Protein AF-A0AAE2CIN0-F1 (afdb_monomer)

Secondary structure (DSSP, 8-state):
-----SHHHHHHHHHHTTS-B--SSS--B-TT-B-BTTB-GGGS-TT-B-EEPTTS-EEEE-SS-EEEEEEEEGGGTEEEEEETTSPPTT----SPP--------TTTEEEESSEEEEEEEES--SS--GGGGGGEEE-SSSS-TT-EEEEEETT-TTHHHHHHH-SEEEEEEEEPPPTT----HHHHHHH-EEEEE-----GGG--

Structure (mmCIF, N/CA/C/O backbone):
data_AF-A0AAE2CIN0-F1
#
_entry.id   AF-A0AAE2CIN0-F1
#
loop_
_atom_site.group_PDB
_atom_site.id
_atom_site.type_symbol
_atom_site.label_atom_id
_atom_site.label_alt_id
_atom_site.label_comp_id
_atom_site.label_asym_id
_atom_site.label_entity_id
_atom_site.label_seq_id
_atom_site.pdbx_PDB_ins_code
_atom_site.Cartn_x
_atom_site.Cartn_y
_atom_site.Cartn_z
_atom_site.occupancy
_atom_site.B_iso_or_equiv
_atom_site.auth_seq_id
_atom_site.auth_comp_id
_atom_site.auth_asym_id
_atom_site.auth_atom_id
_atom_site.pdbx_PDB_model_num
ATOM 1 N N . MET A 1 1 ? 28.008 -4.465 -54.039 1.00 34.41 1 MET A N 1
ATOM 2 C CA . MET A 1 1 ? 26.699 -4.156 -53.434 1.00 34.41 1 MET A CA 1
ATOM 3 C C . MET A 1 1 ? 26.712 -4.833 -52.077 1.00 34.41 1 MET A C 1
ATOM 5 O O . MET A 1 1 ? 26.759 -6.054 -52.027 1.00 34.41 1 MET A O 1
ATOM 9 N N . ILE A 1 2 ? 26.911 -4.054 -51.016 1.00 41.53 2 ILE A N 1
ATOM 10 C CA . ILE A 1 2 ? 27.074 -4.559 -49.649 1.00 41.53 2 ILE A CA 1
ATOM 11 C C . ILE A 1 2 ? 25.661 -4.802 -49.114 1.00 41.53 2 ILE A C 1
ATOM 13 O O . ILE A 1 2 ? 24.907 -3.849 -48.959 1.00 41.53 2 ILE A O 1
ATOM 17 N N . LEU A 1 3 ? 25.293 -6.067 -48.906 1.00 46.59 3 LEU A N 1
ATOM 18 C CA . LEU A 1 3 ? 24.077 -6.461 -48.196 1.00 46.59 3 LEU A CA 1
ATOM 19 C C . LEU A 1 3 ? 24.470 -6.765 -46.755 1.00 46.59 3 LEU A C 1
ATOM 21 O O . LEU A 1 3 ? 24.759 -7.907 -46.411 1.00 46.59 3 LEU A O 1
ATOM 25 N N . VAL A 1 4 ? 24.534 -5.736 -45.922 1.00 56.94 4 VAL A N 1
ATOM 26 C CA . VAL A 1 4 ? 24.463 -5.906 -44.473 1.00 56.94 4 VAL A CA 1
ATOM 27 C C . VAL A 1 4 ? 23.613 -4.755 -43.953 1.00 56.94 4 VAL A C 1
ATOM 29 O O . VAL A 1 4 ? 23.799 -3.627 -44.407 1.00 56.94 4 VAL A O 1
ATOM 32 N N . TRP A 1 5 ? 22.763 -5.057 -42.965 1.00 52.47 5 TRP A N 1
ATOM 33 C CA . TRP A 1 5 ? 22.387 -4.147 -41.871 1.00 52.47 5 TRP A CA 1
ATOM 34 C C . TRP A 1 5 ? 20.935 -3.649 -41.772 1.00 52.47 5 TRP A C 1
ATOM 36 O O . TRP A 1 5 ? 20.700 -2.517 -41.373 1.00 52.47 5 TRP A O 1
ATOM 46 N N . GLU A 1 6 ? 19.944 -4.509 -42.018 1.00 51.66 6 GLU A N 1
ATOM 47 C CA . GLU A 1 6 ? 18.572 -4.266 -41.517 1.00 51.66 6 GLU A CA 1
ATOM 48 C C . GLU A 1 6 ? 18.324 -4.950 -40.156 1.00 51.66 6 GLU A C 1
ATOM 50 O O . GLU A 1 6 ? 17.713 -4.363 -39.267 1.00 51.66 6 GLU A O 1
ATOM 55 N N . GLY A 1 7 ? 18.882 -6.148 -39.930 1.00 53.25 7 GLY A N 1
ATOM 56 C CA . GLY A 1 7 ? 18.660 -6.905 -38.687 1.00 53.25 7 GLY A CA 1
ATOM 57 C C . GLY A 1 7 ? 19.292 -6.285 -37.435 1.00 53.25 7 GLY A C 1
ATOM 58 O O . GLY A 1 7 ? 18.688 -6.280 -36.371 1.00 53.25 7 GLY A O 1
ATOM 59 N N . SER A 1 8 ? 20.492 -5.714 -37.542 1.00 60.62 8 SER A N 1
ATOM 60 C CA . SER A 1 8 ? 21.201 -5.173 -36.373 1.00 60.62 8 SER A CA 1
ATOM 61 C C . SER A 1 8 ? 20.616 -3.850 -35.867 1.00 60.62 8 SER A C 1
ATOM 63 O O . SER A 1 8 ? 20.681 -3.582 -34.673 1.00 60.62 8 SER A O 1
ATOM 65 N N . PHE A 1 9 ? 20.047 -3.030 -36.757 1.00 59.75 9 PHE A N 1
ATOM 66 C CA . PHE A 1 9 ? 19.445 -1.742 -36.396 1.00 59.75 9 PHE A CA 1
ATOM 67 C C . PHE A 1 9 ? 18.083 -1.937 -35.718 1.00 59.75 9 PHE A C 1
ATOM 69 O O . PHE A 1 9 ? 17.781 -1.273 -34.732 1.00 59.75 9 PHE A O 1
ATOM 76 N N . ALA A 1 10 ? 17.288 -2.901 -36.198 1.00 62.38 10 ALA A N 1
ATOM 77 C CA . ALA A 1 10 ? 16.013 -3.268 -35.585 1.00 62.38 10 ALA A CA 1
ATOM 78 C C . ALA A 1 10 ? 16.191 -3.850 -34.172 1.00 62.38 10 ALA A C 1
ATOM 80 O O . ALA A 1 10 ? 15.488 -3.442 -33.252 1.00 62.38 10 ALA A O 1
ATOM 81 N N . VAL A 1 11 ? 17.171 -4.741 -33.979 1.00 61.75 11 VAL A N 1
ATOM 82 C CA . VAL A 1 11 ? 17.507 -5.292 -32.651 1.00 61.75 11 VAL A CA 1
ATOM 83 C C . VAL A 1 11 ? 18.018 -4.196 -31.712 1.00 61.75 11 VAL A C 1
ATOM 85 O O . VAL A 1 11 ? 17.630 -4.148 -30.548 1.00 61.75 11 VAL A O 1
ATOM 88 N N . TYR A 1 12 ? 18.845 -3.275 -32.215 1.00 64.69 12 TYR A N 1
ATOM 89 C CA . TYR A 1 12 ? 19.331 -2.140 -31.432 1.00 64.69 12 TYR A CA 1
ATOM 90 C C . TYR A 1 12 ? 18.188 -1.207 -30.992 1.00 64.69 12 TYR A C 1
ATOM 92 O O . TYR A 1 12 ? 18.113 -0.851 -29.821 1.00 64.69 12 TYR A O 1
ATOM 100 N N . 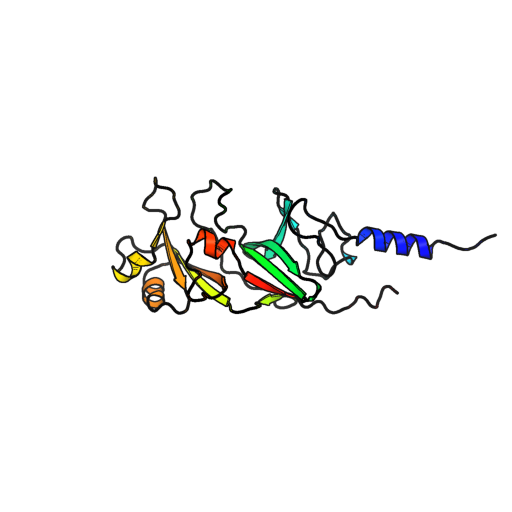HIS A 1 13 ? 17.240 -0.899 -31.882 1.00 67.00 13 HIS A N 1
ATOM 101 C CA . HIS A 1 13 ? 16.044 -0.126 -31.532 1.00 67.00 13 HIS A CA 1
ATOM 102 C C . HIS A 1 13 ? 15.134 -0.840 -30.525 1.00 67.00 13 HIS A C 1
ATOM 104 O O . HIS A 1 13 ? 14.595 -0.198 -29.626 1.00 67.00 13 HIS A O 1
ATOM 110 N N . GLN A 1 14 ? 14.975 -2.162 -30.639 1.00 72.19 14 GLN A N 1
ATOM 111 C CA . GLN A 1 14 ? 14.215 -2.940 -29.658 1.00 72.19 14 GLN A CA 1
ATOM 112 C C . GLN A 1 14 ? 14.863 -2.906 -28.272 1.00 72.19 14 GLN A C 1
ATOM 114 O O . GLN A 1 14 ? 14.158 -2.793 -27.275 1.00 72.19 14 GLN A O 1
ATOM 119 N N . TYR A 1 15 ? 16.194 -2.951 -28.214 1.00 75.88 15 TYR A N 1
ATOM 120 C CA . TYR A 1 15 ? 16.948 -2.817 -26.972 1.00 75.88 15 TYR A CA 1
ATOM 121 C C . TYR A 1 15 ? 16.839 -1.407 -26.372 1.00 75.88 15 TYR A C 1
ATOM 123 O O . TYR A 1 15 ? 16.584 -1.274 -25.176 1.00 75.88 15 TYR A O 1
ATOM 131 N N . GLU A 1 16 ? 16.977 -0.355 -27.188 1.00 79.56 16 GLU A N 1
ATOM 132 C CA . GLU A 1 16 ? 16.828 1.036 -26.735 1.00 79.56 16 GLU A CA 1
ATOM 133 C C . GLU A 1 16 ? 15.445 1.310 -26.138 1.00 79.56 16 GLU A C 1
ATOM 135 O O . GLU A 1 16 ? 15.338 2.029 -25.150 1.00 79.56 16 GLU A O 1
ATOM 140 N N . ALA A 1 17 ? 14.393 0.695 -26.679 1.00 82.69 17 ALA A N 1
ATOM 141 C CA . ALA A 1 17 ? 13.038 0.815 -26.147 1.00 82.69 17 ALA A CA 1
ATOM 142 C C . ALA A 1 17 ? 12.856 0.199 -24.745 1.00 82.69 17 ALA A C 1
ATOM 144 O O . ALA A 1 17 ? 11.913 0.554 -24.037 1.00 82.69 17 ALA A O 1
ATOM 145 N N . CYS A 1 18 ? 13.739 -0.722 -24.345 1.00 88.69 18 CYS A N 1
ATOM 146 C CA . CYS A 1 18 ? 13.650 -1.461 -23.084 1.00 88.69 18 CYS A CA 1
ATOM 147 C C . CYS A 1 18 ? 14.685 -1.027 -22.045 1.00 88.69 18 CYS A C 1
ATOM 149 O O . CYS A 1 18 ? 14.859 -1.698 -21.023 1.00 88.69 18 CYS A O 1
ATOM 151 N N . VAL A 1 19 ? 15.372 0.095 -22.275 1.00 91.00 19 VAL A N 1
ATOM 152 C CA . VAL A 1 19 ? 16.288 0.653 -21.280 1.00 91.00 19 VAL A CA 1
ATOM 153 C C . VAL A 1 19 ? 15.541 0.959 -19.975 1.00 91.00 19 VAL A C 1
ATOM 155 O O . VAL A 1 19 ? 14.370 1.363 -20.012 1.00 91.00 19 VAL A O 1
ATOM 158 N N . PRO A 1 20 ? 16.183 0.764 -18.807 1.00 93.81 20 PRO A N 1
ATOM 159 C CA . PRO A 1 20 ? 15.561 1.074 -17.530 1.00 93.81 20 PRO A CA 1
ATOM 160 C C . PRO A 1 20 ? 15.031 2.510 -17.491 1.00 93.81 20 PRO A C 1
ATOM 162 O O . PRO A 1 20 ? 15.724 3.445 -17.887 1.00 93.81 20 PRO A O 1
ATOM 165 N N . SER A 1 21 ? 13.805 2.670 -17.003 1.00 94.38 21 SER A N 1
ATOM 166 C CA . SER A 1 21 ? 13.086 3.948 -16.950 1.00 94.38 21 SER A CA 1
ATOM 167 C C . SER A 1 21 ? 12.722 4.323 -15.515 1.00 94.38 21 SER A C 1
ATOM 169 O O . SER A 1 21 ? 12.830 3.508 -14.605 1.00 94.38 21 SER A O 1
ATOM 171 N N . ASN A 1 22 ? 12.301 5.563 -15.277 1.00 94.75 22 ASN A N 1
ATOM 172 C CA . ASN A 1 22 ? 11.889 6.035 -13.956 1.00 94.75 22 ASN A CA 1
ATOM 173 C C . ASN A 1 22 ? 10.770 7.077 -14.095 1.00 94.75 22 ASN A C 1
ATOM 175 O O . ASN A 1 22 ? 10.716 7.799 -15.089 1.00 94.75 22 ASN A O 1
ATOM 179 N N . CYS A 1 23 ? 9.892 7.163 -13.096 1.00 96.19 23 CYS A N 1
ATOM 180 C CA . CYS A 1 23 ? 8.760 8.093 -13.094 1.00 96.19 23 CYS A CA 1
ATOM 181 C C . CYS A 1 23 ? 9.132 9.542 -12.712 1.00 96.19 23 CYS A C 1
ATOM 183 O O . CYS A 1 23 ? 8.260 10.404 -12.639 1.00 96.19 23 CYS A O 1
ATOM 185 N N . GLY A 1 24 ? 10.414 9.822 -12.479 1.00 95.25 24 GLY A N 1
ATOM 186 C CA . GLY A 1 24 ? 10.960 11.063 -11.928 1.00 95.25 24 GLY A CA 1
ATOM 187 C C . GLY A 1 24 ? 11.437 10.874 -10.484 1.00 95.25 24 GLY A C 1
ATOM 188 O O . GLY A 1 24 ? 12.532 11.309 -10.137 1.00 95.25 24 GLY A O 1
ATOM 189 N N . ASN A 1 25 ? 10.636 10.175 -9.676 1.00 93.56 25 ASN A N 1
ATOM 190 C CA . ASN A 1 25 ? 10.931 9.762 -8.308 1.00 93.56 25 ASN A CA 1
ATOM 191 C C . ASN A 1 25 ? 10.852 8.228 -8.168 1.00 93.56 25 ASN A C 1
ATOM 193 O O . ASN A 1 25 ? 10.307 7.519 -9.016 1.00 93.56 25 ASN A O 1
ATOM 197 N N . GLY A 1 26 ? 11.389 7.699 -7.066 1.00 92.75 26 GLY A N 1
ATOM 198 C CA . GLY A 1 26 ? 11.378 6.261 -6.779 1.00 92.75 26 GLY A CA 1
ATOM 199 C C . GLY A 1 26 ? 12.458 5.464 -7.533 1.00 92.75 26 GLY A C 1
ATOM 200 O O . GLY A 1 26 ? 13.450 6.043 -7.980 1.00 92.75 26 GLY A O 1
ATOM 201 N N . PRO A 1 27 ? 12.312 4.131 -7.644 1.00 96.38 27 PRO A N 1
ATOM 202 C CA . PRO A 1 27 ? 13.340 3.240 -8.183 1.00 96.38 27 PRO A CA 1
ATOM 203 C C . PRO A 1 27 ? 13.395 3.232 -9.718 1.00 96.38 27 PRO A C 1
ATOM 205 O O . PRO A 1 27 ? 12.431 3.583 -10.398 1.00 96.38 27 PRO A O 1
ATOM 208 N N . ASN A 1 28 ? 14.513 2.765 -10.281 1.00 96.75 28 ASN A N 1
ATOM 209 C CA . ASN A 1 28 ? 14.580 2.430 -11.707 1.00 96.75 28 ASN A CA 1
ATOM 210 C C . ASN A 1 28 ? 13.752 1.170 -12.010 1.00 96.75 28 ASN A C 1
ATOM 212 O O . ASN A 1 28 ? 13.796 0.174 -11.281 1.00 96.75 28 ASN A O 1
ATOM 216 N N . ILE A 1 29 ? 13.039 1.217 -13.130 1.00 96.50 29 ILE A N 1
ATOM 217 C CA . ILE A 1 29 ? 12.067 0.232 -13.591 1.00 96.50 29 ILE A CA 1
ATOM 218 C C . ILE A 1 29 ? 12.633 -0.464 -14.825 1.00 96.50 29 ILE A C 1
ATOM 220 O O . ILE A 1 29 ? 12.913 0.162 -15.848 1.00 96.50 29 ILE A O 1
ATOM 224 N N . SER A 1 30 ? 12.814 -1.769 -14.712 1.00 94.12 30 SER A N 1
ATOM 225 C CA . SER A 1 30 ? 13.281 -2.669 -15.757 1.00 94.12 30 SER A CA 1
ATOM 226 C C . SER A 1 30 ? 12.496 -3.973 -15.697 1.00 94.12 30 SER A C 1
ATOM 228 O O . SER A 1 30 ? 11.757 -4.213 -14.737 1.00 94.12 30 SER A O 1
ATOM 230 N N . PHE A 1 31 ? 12.716 -4.838 -16.689 1.00 92.00 31 PHE A N 1
ATOM 231 C CA . PHE A 1 31 ? 12.103 -6.161 -16.751 1.00 92.00 31 PHE A CA 1
ATOM 232 C C . PHE A 1 31 ? 12.155 -6.883 -15.382 1.00 92.00 31 PHE A C 1
ATOM 234 O O . PHE A 1 31 ? 13.207 -6.879 -14.733 1.00 92.00 31 PHE A O 1
ATOM 241 N N . PRO A 1 32 ? 11.049 -7.499 -14.922 1.00 93.31 32 PRO A N 1
ATOM 242 C CA . PRO A 1 32 ? 9.797 -7.726 -15.657 1.00 93.31 32 PRO A CA 1
ATOM 243 C C . PRO A 1 32 ? 8.803 -6.561 -15.630 1.00 93.31 32 PRO A C 1
ATOM 245 O O . PRO A 1 32 ? 7.781 -6.632 -16.310 1.00 93.31 32 PRO A O 1
ATOM 248 N N . PHE A 1 33 ? 9.079 -5.502 -14.873 1.00 95.19 33 PHE A N 1
ATOM 249 C CA . PHE A 1 33 ? 8.227 -4.319 -14.832 1.00 95.19 33 PHE A CA 1
ATOM 250 C C . PHE A 1 33 ? 8.475 -3.420 -16.038 1.00 95.19 33 PHE A C 1
ATOM 252 O O . PHE A 1 33 ? 9.578 -3.371 -16.584 1.00 95.19 33 PHE A O 1
ATOM 259 N N . TYR A 1 34 ? 7.448 -2.680 -16.437 1.00 94.88 34 TYR A N 1
ATOM 260 C CA . TYR A 1 34 ? 7.572 -1.681 -17.491 1.00 94.88 34 TYR A CA 1
ATOM 261 C C . TYR A 1 34 ? 6.593 -0.533 -17.275 1.00 94.88 34 TYR A C 1
ATOM 263 O O . TYR A 1 34 ? 5.555 -0.707 -16.634 1.00 94.88 34 TYR A O 1
ATOM 271 N N . VAL A 1 35 ? 6.915 0.635 -17.829 1.00 95.88 35 VAL A N 1
ATOM 272 C CA . VAL A 1 35 ? 6.042 1.814 -17.778 1.00 95.88 35 VAL A CA 1
ATOM 273 C C . VAL A 1 35 ? 5.488 2.122 -19.168 1.00 95.88 35 VAL A C 1
ATOM 275 O O . VAL A 1 35 ? 6.250 2.575 -20.030 1.00 95.88 35 VAL A O 1
ATOM 278 N N . PRO A 1 36 ? 4.177 1.931 -19.410 1.00 93.06 36 PRO A N 1
ATOM 279 C CA . PRO A 1 36 ? 3.560 2.296 -20.678 1.00 93.06 36 PRO A CA 1
ATOM 280 C C . PRO A 1 36 ? 3.832 3.761 -21.048 1.00 93.06 36 PRO A C 1
ATOM 282 O O . PRO A 1 36 ? 3.629 4.669 -20.243 1.00 93.06 36 PRO A O 1
ATOM 285 N N . GLY A 1 37 ? 4.288 3.994 -22.279 1.00 91.38 37 GLY A N 1
ATOM 286 C CA . GLY A 1 37 ? 4.606 5.330 -22.795 1.00 91.38 37 GLY A CA 1
ATOM 287 C C . GLY A 1 37 ? 6.032 5.813 -22.509 1.00 91.38 37 GLY A C 1
ATOM 288 O O . GLY A 1 37 ? 6.474 6.750 -23.168 1.00 91.38 37 GLY A O 1
ATOM 289 N N . LEU A 1 38 ? 6.762 5.167 -21.591 1.00 92.62 38 LEU A N 1
ATOM 290 C CA . LEU A 1 38 ? 8.218 5.332 -21.447 1.0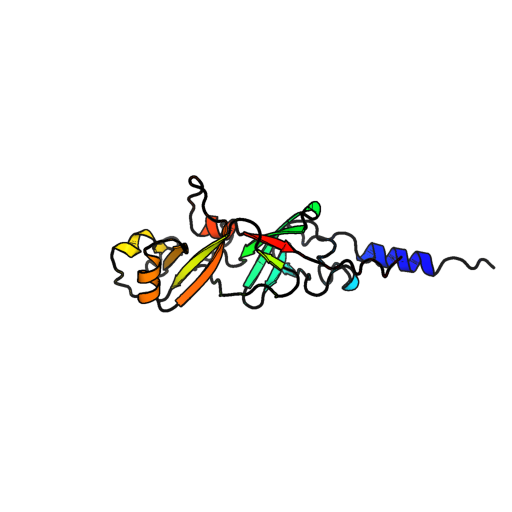0 92.62 38 LEU A CA 1
ATOM 291 C C . LEU A 1 38 ? 8.984 4.144 -22.035 1.00 92.62 38 LEU A C 1
ATOM 293 O O . LEU A 1 38 ? 10.063 4.321 -22.589 1.00 92.62 38 LEU A O 1
ATOM 297 N N . GLN A 1 39 ? 8.409 2.948 -21.922 1.00 93.19 39 GLN A N 1
ATOM 298 C CA . GLN A 1 39 ? 8.921 1.701 -22.476 1.00 93.19 39 GLN A CA 1
ATOM 299 C C . GLN A 1 39 ? 7.850 1.056 -23.353 1.00 93.19 39 GLN A C 1
ATOM 301 O O . GLN A 1 39 ? 6.644 1.214 -23.121 1.00 93.19 39 GLN A O 1
ATOM 306 N N . GLU A 1 40 ? 8.292 0.304 -24.355 1.00 88.94 40 GLU A N 1
ATOM 307 C CA . GLU A 1 40 ? 7.389 -0.477 -25.193 1.00 88.94 40 GLU A CA 1
ATOM 308 C C . GLU A 1 40 ? 6.806 -1.666 -24.420 1.00 88.94 40 GLU A C 1
ATOM 310 O O . GLU A 1 40 ? 7.427 -2.220 -23.513 1.00 88.94 40 GLU A O 1
ATOM 315 N N . SER A 1 41 ? 5.600 -2.099 -24.791 1.00 85.56 41 SER A N 1
ATOM 316 C CA . SER A 1 41 ? 4.893 -3.173 -24.067 1.00 85.56 41 SER A CA 1
ATOM 317 C C . SER A 1 41 ? 5.631 -4.518 -24.049 1.00 85.56 41 SER A C 1
ATOM 319 O O . SER A 1 41 ? 5.451 -5.298 -23.119 1.00 85.56 41 SER A O 1
ATOM 321 N N . TYR A 1 42 ? 6.491 -4.784 -25.039 1.00 87.00 42 TYR A N 1
ATOM 322 C CA . TYR A 1 42 ? 7.312 -5.997 -25.095 1.00 87.00 42 TYR A CA 1
ATOM 323 C C . TYR A 1 42 ? 8.526 -5.964 -24.149 1.00 87.00 42 TYR A C 1
ATOM 325 O O . TYR A 1 42 ? 9.239 -6.958 -24.044 1.00 87.00 42 TYR A O 1
ATOM 333 N N . CYS A 1 43 ? 8.776 -4.844 -23.466 1.00 89.69 43 CYS A N 1
ATOM 334 C CA . CYS A 1 43 ? 9.890 -4.689 -22.529 1.00 89.69 43 CYS A CA 1
ATOM 335 C C . CYS A 1 43 ? 9.600 -5.230 -21.125 1.00 89.69 43 CYS A C 1
ATOM 337 O O . CYS A 1 43 ? 10.493 -5.244 -20.278 1.00 89.69 43 CYS A O 1
ATOM 339 N N . GLY A 1 44 ? 8.368 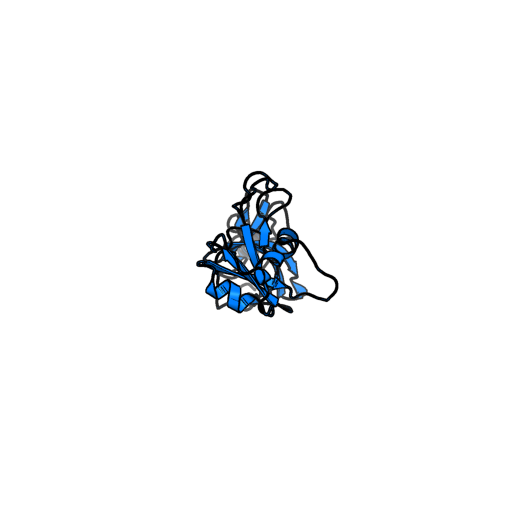-5.667 -20.866 1.00 90.44 44 GLY A N 1
ATOM 340 C CA . GLY A 1 44 ? 7.960 -6.211 -19.581 1.00 90.44 44 GLY A CA 1
ATOM 341 C C . GLY A 1 44 ? 7.009 -7.389 -19.716 1.00 90.44 44 GLY A C 1
ATOM 342 O O . GLY A 1 44 ? 6.613 -7.797 -20.808 1.00 90.44 44 GLY A O 1
ATOM 343 N N . TYR A 1 45 ? 6.662 -7.960 -18.572 1.00 89.62 45 TYR A N 1
ATOM 344 C CA . TYR A 1 45 ? 5.760 -9.095 -18.490 1.00 89.62 45 TYR A CA 1
ATOM 345 C C . TYR A 1 45 ? 4.297 -8.609 -18.444 1.00 89.62 45 TYR A C 1
ATOM 347 O O . TYR A 1 45 ? 3.994 -7.650 -17.727 1.00 89.62 45 TYR A O 1
ATOM 355 N N . PRO A 1 46 ? 3.353 -9.241 -19.166 1.00 87.50 46 PRO A N 1
ATOM 356 C CA . PRO A 1 46 ? 1.940 -8.880 -19.075 1.00 87.50 46 PRO A CA 1
ATOM 357 C C . PRO A 1 46 ? 1.436 -8.917 -17.626 1.00 87.50 46 PRO A C 1
ATOM 359 O O . PRO A 1 46 ? 1.620 -9.906 -16.922 1.00 87.50 46 PRO A O 1
ATOM 362 N N . GLY A 1 47 ? 0.806 -7.831 -17.172 1.00 88.81 47 GLY A N 1
ATOM 363 C CA . GLY A 1 47 ? 0.357 -7.678 -15.780 1.00 88.81 47 GLY A CA 1
ATOM 364 C C . GLY A 1 47 ? 1.375 -7.021 -14.837 1.00 88.81 47 GLY A C 1
ATOM 365 O O . GLY A 1 47 ? 1.022 -6.715 -13.705 1.00 88.81 47 GLY A O 1
ATOM 366 N N . PHE A 1 48 ? 2.595 -6.730 -15.303 1.00 92.81 48 PHE A N 1
ATOM 367 C CA . PHE A 1 48 ? 3.649 -6.044 -14.535 1.00 92.81 48 PHE A CA 1
ATOM 368 C C . PHE A 1 48 ? 3.810 -4.569 -14.933 1.00 92.81 48 PHE A C 1
ATOM 370 O O . PHE A 1 48 ? 4.847 -3.941 -14.706 1.00 92.81 48 PHE A O 1
ATOM 377 N N . GLN A 1 49 ? 2.777 -4.008 -15.555 1.00 93.56 49 GLN A N 1
ATOM 378 C CA . GLN A 1 49 ? 2.738 -2.596 -15.901 1.00 93.56 49 GLN A CA 1
ATOM 379 C C . GLN A 1 49 ? 2.703 -1.733 -14.636 1.00 93.56 49 GLN A C 1
ATOM 381 O O . GLN A 1 49 ? 1.905 -1.977 -13.729 1.00 93.56 49 GLN A O 1
ATOM 386 N N . LEU A 1 50 ? 3.548 -0.709 -14.605 1.00 96.19 50 LEU A N 1
ATOM 387 C CA . LEU A 1 50 ? 3.549 0.328 -13.583 1.00 96.19 50 LEU A CA 1
ATOM 388 C C . LEU A 1 50 ? 3.177 1.659 -14.227 1.00 96.19 50 LEU A C 1
ATOM 390 O O . LEU A 1 50 ? 3.686 2.010 -15.290 1.00 96.19 50 LEU A O 1
ATOM 394 N N . ASN A 1 51 ? 2.313 2.418 -13.565 1.00 95.81 51 ASN A N 1
ATOM 395 C CA . ASN A 1 51 ? 1.960 3.769 -13.993 1.00 95.81 51 ASN A CA 1
ATOM 396 C C . ASN A 1 51 ? 2.764 4.796 -13.198 1.00 95.81 51 ASN A C 1
ATOM 398 O O . ASN A 1 51 ? 3.180 4.522 -12.081 1.00 95.81 51 ASN A O 1
ATOM 402 N N . CYS A 1 52 ? 2.950 5.999 -13.731 1.00 96.50 52 CYS A N 1
ATOM 403 C CA . CYS A 1 52 ? 3.542 7.088 -12.959 1.00 96.50 52 CYS A CA 1
ATOM 404 C C . CYS A 1 52 ? 2.448 7.956 -12.336 1.00 96.50 52 CYS A C 1
ATOM 406 O O . CYS A 1 52 ? 1.530 8.408 -13.024 1.00 96.50 52 CYS A O 1
ATOM 408 N N . SER A 1 53 ? 2.554 8.207 -11.032 1.00 94.12 53 SER A N 1
ATOM 409 C CA . SER A 1 53 ? 1.731 9.193 -10.343 1.00 94.12 53 SER A CA 1
ATOM 410 C C . SER A 1 53 ? 2.070 10.608 -10.822 1.00 94.12 53 SER A C 1
ATOM 412 O O . SER A 1 53 ? 3.125 10.856 -11.410 1.00 94.12 53 SER A O 1
ATOM 414 N N . LYS A 1 54 ? 1.188 11.571 -10.534 1.00 91.38 54 LYS A N 1
ATOM 415 C CA . LYS A 1 54 ? 1.451 12.992 -10.824 1.00 91.38 54 LYS A CA 1
ATOM 416 C C . LYS A 1 54 ? 2.680 13.524 -10.083 1.00 91.38 54 LYS A C 1
ATOM 418 O O . LYS A 1 54 ? 3.360 14.401 -10.603 1.00 91.38 54 LYS A O 1
ATOM 423 N N . ASP A 1 55 ? 2.967 12.954 -8.916 1.00 89.75 55 ASP A N 1
ATOM 424 C CA . ASP A 1 55 ? 4.130 13.286 -8.090 1.00 89.75 55 ASP A CA 1
ATOM 425 C C . ASP A 1 55 ? 5.388 12.513 -8.521 1.00 89.75 55 ASP A C 1
ATOM 427 O O . ASP A 1 55 ? 6.418 12.566 -7.855 1.00 89.75 55 ASP A O 1
ATOM 431 N N . GLY A 1 56 ? 5.319 11.779 -9.636 1.00 94.31 56 GLY A N 1
ATOM 432 C CA . GLY A 1 56 ? 6.456 11.108 -10.252 1.00 94.31 56 GLY A CA 1
ATOM 433 C C . GLY A 1 56 ? 6.853 9.787 -9.599 1.00 94.31 56 GLY A C 1
ATOM 434 O O . GLY A 1 56 ? 7.964 9.323 -9.824 1.00 94.31 56 GLY A O 1
ATOM 435 N N . HIS A 1 57 ? 5.989 9.161 -8.799 1.00 95.31 57 HIS A N 1
ATOM 436 C CA . HIS A 1 57 ? 6.263 7.849 -8.204 1.00 95.31 57 HIS A CA 1
ATOM 437 C C . HIS A 1 57 ? 5.616 6.712 -9.012 1.00 95.31 57 HIS A C 1
ATOM 439 O O . HIS A 1 57 ? 4.500 6.888 -9.504 1.00 95.31 57 HIS A O 1
ATOM 445 N N . PRO A 1 58 ? 6.263 5.540 -9.139 1.00 97.06 58 PRO A N 1
ATOM 446 C CA . PRO A 1 58 ? 5.644 4.379 -9.766 1.00 97.06 58 PRO A CA 1
ATOM 447 C C . PRO A 1 58 ? 4.489 3.821 -8.931 1.00 97.06 58 PRO A C 1
ATOM 449 O O . PRO A 1 58 ? 4.575 3.730 -7.708 1.00 97.06 58 PRO A O 1
ATOM 452 N N . LEU A 1 59 ? 3.424 3.418 -9.617 1.00 96.88 59 LEU A N 1
ATOM 453 C CA . LEU A 1 59 ? 2.186 2.893 -9.063 1.00 96.88 59 LEU A CA 1
ATOM 454 C C . LEU A 1 59 ? 1.918 1.488 -9.600 1.00 96.88 59 LEU A C 1
ATOM 456 O O . LEU A 1 59 ? 1.864 1.277 -10.814 1.00 96.88 59 LEU A O 1
ATOM 460 N N . LEU A 1 60 ? 1.694 0.555 -8.680 1.00 95.69 60 LEU A N 1
ATOM 461 C CA . LEU A 1 60 ? 1.075 -0.733 -8.946 1.00 95.69 60 LEU A CA 1
ATOM 462 C C . LEU A 1 60 ? -0.435 -0.599 -8.724 1.00 95.69 60 LEU A C 1
ATOM 464 O O . LEU A 1 60 ? -0.883 -0.422 -7.591 1.00 95.69 60 LEU A O 1
ATOM 468 N N . SER A 1 61 ? -1.215 -0.723 -9.794 1.00 93.31 61 SER A N 1
ATOM 469 C CA . SER A 1 61 ? -2.677 -0.697 -9.712 1.00 93.31 61 SER A CA 1
ATOM 470 C C . SER A 1 61 ? -3.235 -2.098 -9.479 1.00 93.31 61 SER A C 1
ATOM 472 O O . SER A 1 61 ? -3.104 -2.980 -10.330 1.00 93.31 61 SER A O 1
ATOM 474 N N . LEU A 1 62 ? -3.883 -2.291 -8.332 1.00 90.69 62 LEU A N 1
ATOM 475 C CA . LEU A 1 62 ? -4.703 -3.462 -8.024 1.00 90.69 62 LEU A CA 1
ATOM 476 C C . LEU A 1 62 ? -6.194 -3.090 -8.156 1.00 90.69 62 LEU A C 1
ATOM 478 O O . LEU A 1 62 ? -6.513 -1.904 -8.199 1.00 90.69 62 LEU A O 1
ATOM 482 N N . PRO A 1 63 ? -7.134 -4.057 -8.224 1.00 88.81 63 PRO A N 1
ATOM 483 C CA . PRO A 1 63 ? -8.534 -3.774 -8.564 1.00 88.81 63 PRO A CA 1
ATOM 484 C C . PRO A 1 63 ? -9.212 -2.661 -7.750 1.00 88.81 63 PRO A C 1
ATOM 486 O O . PRO A 1 63 ? -10.032 -1.930 -8.294 1.00 88.81 63 PRO A O 1
ATOM 489 N N . GLU A 1 64 ? -8.869 -2.526 -6.466 1.00 89.62 64 GLU A N 1
ATOM 490 C CA . GLU A 1 64 ? -9.522 -1.579 -5.549 1.00 89.62 64 GLU A CA 1
ATOM 491 C C . GLU A 1 64 ? -8.586 -0.506 -4.973 1.00 89.62 64 GLU A C 1
ATOM 493 O O . GLU A 1 64 ? -9.075 0.476 -4.415 1.00 89.62 64 GLU A O 1
ATOM 498 N N . ASN A 1 65 ? -7.266 -0.676 -5.095 1.00 91.56 65 ASN A N 1
ATOM 499 C CA . ASN A 1 65 ? -6.273 0.233 -4.519 1.00 91.56 65 ASN A CA 1
ATOM 500 C C . ASN A 1 65 ? -5.081 0.400 -5.466 1.00 91.56 65 ASN A C 1
ATOM 502 O O . ASN A 1 65 ? -4.648 -0.559 -6.111 1.00 91.56 65 ASN A O 1
ATOM 506 N N . ASP A 1 66 ? -4.498 1.594 -5.448 1.00 93.62 66 ASP A N 1
ATOM 507 C CA . ASP A 1 66 ? -3.179 1.848 -6.011 1.00 93.62 66 ASP A CA 1
ATOM 508 C C . ASP A 1 66 ? -2.128 1.767 -4.905 1.00 93.62 66 ASP A C 1
ATOM 510 O O . ASP A 1 66 ? -2.341 2.232 -3.784 1.00 93.62 66 ASP A O 1
ATOM 514 N N . TYR A 1 67 ? -0.973 1.207 -5.236 1.00 94.94 67 TYR A N 1
ATOM 515 C CA . TYR A 1 67 ? 0.159 1.092 -4.332 1.00 94.94 67 TYR A CA 1
ATOM 516 C C . TYR A 1 67 ? 1.362 1.813 -4.913 1.00 94.94 67 TYR A C 1
ATOM 518 O O . TYR A 1 67 ? 1.728 1.586 -6.065 1.00 94.94 67 TYR A O 1
ATOM 526 N N . VAL A 1 68 ? 2.010 2.654 -4.116 1.00 95.88 68 VAL A N 1
ATOM 527 C CA . VAL A 1 68 ? 3.270 3.276 -4.516 1.00 95.88 68 VAL A CA 1
ATOM 528 C C . VAL A 1 68 ? 4.387 2.250 -4.393 1.00 95.88 68 VAL A C 1
ATOM 530 O O . VAL A 1 68 ? 4.551 1.636 -3.340 1.00 95.88 68 VAL A O 1
ATOM 533 N N . VAL A 1 69 ? 5.172 2.081 -5.456 1.00 97.06 69 VAL A N 1
ATOM 534 C CA . VAL A 1 69 ? 6.371 1.240 -5.449 1.00 97.06 69 VAL A CA 1
ATOM 535 C C . VAL A 1 69 ? 7.542 2.052 -4.905 1.00 97.06 69 VAL A C 1
ATOM 537 O O . VAL A 1 69 ? 8.096 2.922 -5.577 1.00 97.06 69 VAL A O 1
ATOM 540 N N . GLU A 1 70 ? 7.919 1.767 -3.663 1.00 95.81 70 GLU A N 1
ATOM 541 C CA . GLU A 1 70 ? 8.991 2.473 -2.960 1.00 95.81 70 GLU A CA 1
ATOM 542 C C . GLU A 1 70 ? 10.375 1.985 -3.406 1.00 95.81 70 GLU A C 1
ATOM 544 O O . GLU A 1 70 ? 11.278 2.784 -3.653 1.00 95.81 70 GLU A O 1
ATOM 549 N N . ALA A 1 71 ? 10.545 0.667 -3.534 1.00 96.50 71 ALA A N 1
ATOM 550 C CA . ALA A 1 71 ? 11.824 0.051 -3.872 1.00 96.50 71 ALA A CA 1
ATOM 551 C C . ALA A 1 71 ? 11.633 -1.257 -4.643 1.00 96.50 71 ALA A C 1
ATOM 553 O O . ALA A 1 71 ? 10.695 -2.005 -4.378 1.00 96.50 71 ALA A O 1
ATOM 554 N N . ILE A 1 72 ? 12.556 -1.562 -5.559 1.00 97.31 72 ILE A N 1
ATOM 555 C CA . ILE A 1 72 ? 12.580 -2.816 -6.324 1.00 97.31 72 ILE A CA 1
ATOM 556 C C . ILE A 1 72 ? 13.944 -3.486 -6.136 1.00 97.31 72 ILE A C 1
ATOM 558 O O . ILE A 1 72 ? 14.988 -2.873 -6.357 1.00 97.31 72 ILE A O 1
ATOM 562 N N . PHE A 1 73 ? 13.935 -4.761 -5.757 1.00 96.69 73 PHE A N 1
ATOM 563 C CA . PHE A 1 73 ? 15.107 -5.591 -5.492 1.00 96.69 73 PHE A CA 1
ATOM 564 C C . PHE A 1 73 ? 15.194 -6.729 -6.518 1.00 96.69 73 PHE A C 1
ATOM 566 O O . PHE A 1 73 ? 14.844 -7.877 -6.241 1.00 96.69 73 PHE A O 1
ATOM 573 N N . TYR A 1 74 ? 15.702 -6.421 -7.716 1.00 94.44 74 TYR A N 1
ATOM 574 C CA . TYR A 1 74 ? 15.787 -7.375 -8.836 1.00 94.44 74 TYR A CA 1
ATOM 575 C C . TYR A 1 74 ? 16.528 -8.672 -8.499 1.00 94.44 74 TYR A C 1
ATOM 577 O O . TYR A 1 74 ? 16.081 -9.746 -8.887 1.00 94.44 74 TYR A O 1
ATOM 585 N N . ALA A 1 75 ? 17.609 -8.596 -7.716 1.00 94.06 75 ALA A N 1
ATOM 586 C CA . ALA A 1 75 ? 18.381 -9.775 -7.314 1.00 94.06 75 ALA A CA 1
ATOM 587 C C . ALA A 1 75 ? 17.557 -10.798 -6.510 1.00 94.06 75 ALA A C 1
ATOM 589 O O . ALA A 1 75 ? 17.838 -11.991 -6.564 1.00 94.06 75 ALA A O 1
ATOM 590 N N . ASN A 1 76 ? 16.536 -10.330 -5.789 1.00 94.00 76 ASN A N 1
ATOM 591 C CA . ASN A 1 76 ? 15.706 -11.154 -4.912 1.00 94.00 76 ASN A CA 1
ATOM 592 C C . ASN A 1 76 ? 14.318 -11.425 -5.499 1.00 94.00 76 ASN A C 1
ATOM 594 O O . ASN A 1 76 ? 13.517 -12.108 -4.868 1.00 94.00 76 ASN A O 1
ATOM 598 N N . SER A 1 77 ? 14.025 -10.871 -6.677 1.00 95.12 77 SER A N 1
ATOM 599 C CA . SER A 1 77 ? 12.679 -10.839 -7.244 1.00 95.12 77 SER A CA 1
ATOM 600 C C . SER A 1 77 ? 11.622 -10.329 -6.258 1.00 95.12 77 SER A C 1
ATOM 602 O O . SER A 1 77 ? 10.552 -10.921 -6.119 1.00 95.12 77 SER A O 1
ATOM 604 N N . SER A 1 78 ? 11.936 -9.246 -5.537 1.00 96.00 78 SER A N 1
ATOM 605 C CA . SER A 1 78 ? 11.042 -8.657 -4.537 1.00 96.00 78 SER A CA 1
ATOM 606 C C . SER A 1 78 ? 11.008 -7.133 -4.572 1.00 96.00 78 SER A C 1
ATOM 608 O O . SER A 1 78 ? 11.956 -6.484 -5.003 1.00 96.00 78 SER A O 1
ATOM 610 N N . PHE A 1 79 ? 9.903 -6.531 -4.152 1.00 96.25 79 PHE A N 1
ATOM 611 C CA . PHE A 1 79 ? 9.686 -5.088 -4.176 1.00 96.25 79 PHE A CA 1
ATOM 612 C C . PHE A 1 79 ? 8.831 -4.654 -2.993 1.00 96.25 79 PHE A C 1
ATOM 614 O O . PHE A 1 79 ? 8.048 -5.435 -2.451 1.00 96.25 79 PHE A O 1
ATOM 621 N N . ARG A 1 80 ? 9.017 -3.402 -2.586 1.00 95.62 80 ARG A N 1
ATOM 622 C CA . ARG A 1 80 ? 8.317 -2.788 -1.466 1.00 95.62 80 ARG A CA 1
ATOM 623 C C . ARG A 1 80 ? 7.261 -1.835 -1.975 1.00 95.62 80 ARG A C 1
ATOM 625 O O . ARG A 1 80 ? 7.542 -1.011 -2.850 1.00 95.62 80 ARG A O 1
ATOM 632 N N . VAL A 1 81 ? 6.075 -1.937 -1.394 1.00 95.38 81 VAL A N 1
ATOM 633 C CA . VAL A 1 81 ? 4.958 -1.063 -1.718 1.00 95.38 81 VAL A CA 1
ATOM 634 C C . VAL A 1 81 ? 4.260 -0.561 -0.469 1.00 95.38 81 VAL A C 1
ATOM 636 O O . VAL A 1 81 ? 4.198 -1.273 0.529 1.00 95.38 81 VAL A O 1
ATOM 639 N N . TYR A 1 82 ? 3.678 0.629 -0.541 1.00 93.12 82 TYR A N 1
ATOM 640 C CA . TYR A 1 82 ? 2.731 1.129 0.453 1.00 93.12 82 TYR A CA 1
ATOM 641 C C . TYR A 1 82 ? 1.454 1.602 -0.239 1.00 93.12 82 TYR A C 1
ATOM 643 O O . TYR A 1 82 ? 1.466 1.952 -1.420 1.00 93.12 82 TYR A O 1
ATOM 651 N N . ASP A 1 83 ? 0.332 1.554 0.475 1.00 92.62 83 ASP A N 1
ATOM 652 C CA . ASP A 1 83 ? -0.960 1.955 -0.083 1.00 92.62 83 ASP A CA 1
ATOM 653 C C . ASP A 1 83 ? -0.937 3.452 -0.426 1.00 92.62 83 ASP A C 1
ATOM 655 O O . ASP A 1 83 ? -0.526 4.268 0.397 1.00 92.62 83 ASP A O 1
ATOM 659 N N . ALA A 1 84 ? -1.360 3.840 -1.630 1.00 91.06 84 ALA A N 1
ATOM 660 C CA . ALA A 1 84 ? -1.349 5.243 -2.041 1.00 91.06 84 ALA A CA 1
ATOM 661 C C . ALA A 1 84 ? -2.324 6.111 -1.221 1.00 91.06 84 ALA A C 1
ATOM 663 O O . ALA A 1 84 ? -2.167 7.330 -1.180 1.00 91.06 84 ALA A O 1
ATOM 664 N N . ALA A 1 85 ? -3.308 5.498 -0.552 1.00 88.69 85 ALA A N 1
ATOM 665 C CA . ALA A 1 85 ? -4.190 6.161 0.403 1.00 88.69 85 ALA A CA 1
ATOM 666 C C . ALA A 1 85 ? -3.615 6.205 1.831 1.00 88.69 85 ALA A C 1
ATOM 668 O O . ALA A 1 85 ? -4.290 6.706 2.736 1.00 88.69 85 ALA A O 1
ATOM 669 N N . ALA A 1 86 ? -2.406 5.673 2.063 1.00 84.62 86 ALA A N 1
ATOM 670 C CA . ALA A 1 86 ? -1.725 5.808 3.342 1.00 84.62 86 ALA A CA 1
ATOM 671 C C . ALA A 1 86 ? -1.502 7.298 3.661 1.00 84.62 86 ALA A C 1
ATOM 673 O O . ALA A 1 86 ? -1.145 8.072 2.768 1.00 84.62 86 ALA A O 1
ATOM 674 N N . PRO A 1 87 ? -1.687 7.723 4.924 1.00 71.62 87 PRO A N 1
ATOM 675 C CA . PRO A 1 87 ? -1.508 9.118 5.291 1.00 71.62 87 PRO A CA 1
ATOM 676 C C . PRO A 1 87 ? -0.059 9.536 5.038 1.00 71.62 87 PRO A C 1
ATOM 678 O O . PRO A 1 87 ? 0.864 9.002 5.654 1.00 71.62 87 PRO A O 1
ATOM 681 N N . SER A 1 88 ? 0.146 10.495 4.138 1.00 61.97 88 SER A N 1
ATOM 682 C CA . SER A 1 88 ? 1.464 11.072 3.905 1.00 61.97 88 SER A CA 1
ATOM 683 C C . SER A 1 88 ? 1.638 12.318 4.772 1.00 61.97 88 SER A C 1
ATOM 685 O O . SER A 1 88 ? 0.731 13.151 4.826 1.00 61.97 88 SER A O 1
ATOM 687 N N . PRO A 1 89 ? 2.815 12.535 5.386 1.00 50.41 89 PRO A N 1
ATOM 688 C CA . PRO A 1 89 ? 3.125 13.813 6.028 1.00 50.41 89 PRO A CA 1
ATOM 689 C C . PRO A 1 89 ? 3.108 14.995 5.039 1.00 50.41 89 PRO A C 1
ATOM 691 O O . PRO A 1 89 ? 3.096 16.147 5.467 1.00 50.41 89 PRO A O 1
ATOM 694 N N . LEU A 1 90 ? 3.113 14.721 3.727 1.00 43.16 90 LEU A N 1
ATOM 695 C CA . LEU A 1 90 ? 3.082 15.712 2.649 1.00 43.16 90 LEU A CA 1
ATOM 696 C C . LEU A 1 90 ? 1.661 16.022 2.148 1.00 43.16 90 LEU A C 1
ATOM 698 O O . LEU A 1 90 ? 1.468 17.031 1.471 1.00 43.16 90 LEU A O 1
ATOM 702 N N . SER A 1 91 ? 0.665 15.191 2.475 1.00 50.78 91 SER A N 1
ATOM 703 C CA . SER A 1 91 ? -0.737 15.427 2.125 1.00 50.78 91 SER A CA 1
ATOM 704 C C . SER A 1 91 ? -1.474 16.017 3.323 1.00 50.78 91 SER A C 1
ATOM 706 O O . SER A 1 91 ? -1.677 15.345 4.328 1.00 50.78 91 SER A O 1
ATOM 708 N N . ALA A 1 92 ? -1.922 17.266 3.197 1.00 49.84 92 ALA A N 1
ATOM 709 C CA . ALA A 1 92 ? -2.756 17.946 4.193 1.00 49.84 92 ALA A CA 1
ATOM 710 C C . ALA A 1 92 ? -4.207 17.422 4.243 1.00 49.84 92 ALA A C 1
ATOM 712 O O . ALA A 1 92 ? -5.062 18.061 4.853 1.00 49.84 92 ALA A O 1
ATOM 713 N N . ASP A 1 93 ? -4.500 16.306 3.568 1.00 55.66 93 ASP A N 1
ATOM 714 C CA . ASP A 1 93 ? -5.827 15.706 3.578 1.00 55.66 93 ASP A CA 1
ATOM 715 C C . ASP A 1 93 ? -6.001 14.981 4.914 1.00 55.66 93 ASP A C 1
ATOM 717 O O . ASP A 1 93 ? -5.426 13.924 5.165 1.00 55.66 93 ASP A O 1
ATOM 721 N N . SER A 1 94 ? -6.735 15.616 5.818 1.00 58.16 94 SER A N 1
ATOM 722 C CA . SER A 1 94 ? -6.902 15.209 7.212 1.00 58.16 94 SER A CA 1
ATOM 723 C C . SER A 1 94 ? -7.960 14.106 7.394 1.00 58.16 94 SER A C 1
ATOM 725 O O . SER A 1 94 ? -8.474 13.865 8.485 1.00 58.16 94 SER A O 1
ATOM 727 N N . SER A 1 95 ? -8.304 13.417 6.302 1.00 69.12 95 SER A N 1
ATOM 728 C CA . SER A 1 95 ? -9.281 12.332 6.279 1.00 69.12 95 SER A CA 1
ATOM 729 C C . SER A 1 95 ? -8.632 10.983 6.600 1.00 69.12 95 SER A C 1
ATOM 731 O O . SER A 1 95 ? -7.461 10.751 6.307 1.00 69.12 95 SER A O 1
ATOM 733 N N . CYS A 1 96 ? -9.406 10.057 7.176 1.00 77.62 96 CYS A N 1
ATOM 734 C CA . CYS A 1 96 ? -8.933 8.692 7.397 1.00 77.62 96 CYS A CA 1
ATOM 735 C C . CYS A 1 96 ? -8.491 8.035 6.081 1.00 77.62 96 CYS A C 1
ATOM 737 O O . CYS A 1 96 ? -9.138 8.256 5.048 1.00 77.62 96 CYS A O 1
ATOM 739 N N . PRO A 1 97 ? -7.463 7.166 6.116 1.00 80.25 97 PRO A N 1
ATOM 740 C CA . PRO A 1 97 ? -7.013 6.449 4.932 1.00 80.25 97 PRO A CA 1
ATOM 741 C C . PRO A 1 97 ? -8.175 5.664 4.315 1.00 80.25 97 PRO A C 1
ATOM 743 O O . PRO A 1 97 ? -8.840 4.862 4.976 1.00 80.25 97 PRO A O 1
ATOM 746 N N . ARG A 1 98 ? -8.442 5.906 3.028 1.00 84.56 98 ARG A N 1
ATOM 747 C CA . ARG A 1 98 ? -9.570 5.309 2.291 1.00 84.56 98 ARG A CA 1
ATOM 748 C C . ARG A 1 98 ? -9.184 4.000 1.607 1.00 84.56 98 ARG A C 1
ATOM 750 O O . ARG A 1 98 ? -9.500 3.795 0.439 1.00 84.56 98 ARG A O 1
ATOM 757 N N . ILE A 1 99 ? -8.544 3.117 2.363 1.00 88.81 99 ILE A N 1
ATOM 758 C CA . ILE A 1 99 ? -8.128 1.794 1.893 1.00 88.81 99 ILE A CA 1
ATOM 759 C C . ILE A 1 99 ? -9.368 0.918 1.672 1.00 88.81 99 ILE A C 1
ATOM 761 O O . ILE A 1 99 ? -10.378 1.029 2.383 1.00 88.81 99 ILE A O 1
ATOM 765 N N . ARG A 1 100 ? -9.317 0.049 0.664 1.00 91.44 100 ARG A N 1
ATOM 766 C CA . ARG A 1 100 ? -10.350 -0.948 0.360 1.00 91.44 100 ARG A CA 1
ATOM 767 C C . ARG A 1 100 ? -9.779 -2.355 0.447 1.00 91.44 100 ARG A C 1
ATOM 769 O O . ARG A 1 100 ? -8.572 -2.555 0.357 1.00 91.44 100 ARG A O 1
ATOM 776 N N . ASN A 1 101 ? -10.652 -3.344 0.615 1.00 89.69 101 ASN A N 1
ATOM 777 C CA . ASN A 1 101 ? -10.223 -4.734 0.510 1.00 89.69 101 ASN A CA 1
ATOM 778 C C . ASN A 1 101 ? -9.825 -5.001 -0.937 1.00 89.69 101 ASN A C 1
ATOM 780 O O . ASN A 1 101 ? -10.645 -4.845 -1.836 1.00 89.69 101 ASN A O 1
ATOM 784 N N . THR A 1 102 ? -8.581 -5.409 -1.141 1.00 86.12 102 THR A N 1
ATOM 785 C CA . THR A 1 102 ? -8.069 -5.801 -2.449 1.00 86.12 102 THR A CA 1
ATOM 786 C C . THR A 1 102 ? -7.555 -7.229 -2.393 1.00 86.12 102 THR A C 1
ATOM 788 O O . THR A 1 102 ? -7.375 -7.810 -1.323 1.00 86.12 102 THR A O 1
ATOM 791 N N . THR A 1 103 ? -7.318 -7.799 -3.564 1.00 86.50 103 THR A N 1
ATOM 792 C CA . THR A 1 103 ? -6.684 -9.107 -3.710 1.00 86.50 103 THR A CA 1
ATOM 793 C C . THR A 1 103 ? -5.496 -8.959 -4.640 1.00 86.50 103 THR A C 1
ATOM 795 O O . THR A 1 103 ? -5.538 -8.167 -5.586 1.00 86.50 103 THR A O 1
ATOM 798 N N . LEU A 1 104 ? -4.424 -9.697 -4.356 1.00 86.75 104 LEU A N 1
ATOM 799 C CA . LEU A 1 104 ? -3.329 -9.801 -5.308 1.00 86.75 104 LEU A CA 1
ATOM 800 C C . LEU A 1 104 ? -3.811 -10.558 -6.554 1.00 86.75 104 LEU A C 1
ATOM 802 O O . LEU A 1 104 ? -4.613 -11.491 -6.426 1.00 86.75 104 LEU A O 1
ATOM 806 N N . PRO A 1 105 ? -3.315 -10.199 -7.749 1.00 81.94 105 PRO A N 1
ATOM 807 C CA . PRO A 1 105 ? -3.491 -11.017 -8.936 1.00 81.94 105 PRO A CA 1
ATOM 808 C C . PRO A 1 105 ? -2.984 -12.433 -8.651 1.00 81.94 105 PRO A C 1
ATOM 810 O O . PRO A 1 105 ? -1.921 -12.601 -8.056 1.00 81.94 105 PRO A O 1
ATOM 813 N N . THR A 1 106 ? -3.748 -13.447 -9.062 1.00 65.31 106 THR A N 1
ATOM 814 C CA . THR A 1 106 ? -3.420 -14.863 -8.812 1.00 65.31 106 THR A CA 1
ATOM 815 C C . THR A 1 106 ? -2.076 -15.265 -9.425 1.00 65.31 106 THR A C 1
ATOM 817 O O . THR A 1 106 ? -1.399 -16.151 -8.904 1.00 65.31 106 THR A O 1
ATOM 820 N N . ASP A 1 107 ? -1.664 -14.556 -10.477 1.00 73.62 107 ASP A N 1
ATOM 821 C CA . ASP A 1 107 ? -0.490 -14.867 -11.271 1.00 73.62 107 ASP A CA 1
ATOM 822 C C . ASP A 1 107 ? 0.504 -13.703 -11.156 1.00 73.62 107 ASP A C 1
ATOM 824 O O . ASP A 1 107 ? 0.214 -12.576 -11.558 1.00 73.62 107 ASP A O 1
ATOM 828 N N . GLY A 1 108 ? 1.688 -13.965 -10.604 1.00 85.62 108 GLY A N 1
ATOM 829 C CA . GLY A 1 108 ? 2.828 -13.052 -10.694 1.00 85.62 108 GLY A CA 1
ATOM 830 C C . GLY A 1 108 ? 3.249 -12.360 -9.402 1.00 85.62 108 GLY A C 1
ATOM 831 O O . GLY A 1 108 ? 4.440 -12.092 -9.285 1.00 85.62 108 GLY A O 1
ATOM 832 N N . PHE A 1 109 ? 2.368 -12.150 -8.416 1.00 91.94 109 PHE A N 1
ATOM 833 C CA . PHE A 1 109 ? 2.724 -11.507 -7.140 1.00 91.94 109 PHE A CA 1
ATOM 834 C C . PHE A 1 109 ? 2.347 -12.350 -5.924 1.00 91.94 109 PHE A C 1
ATOM 836 O O . PHE A 1 109 ? 1.257 -12.909 -5.848 1.00 91.94 109 PHE A O 1
ATOM 843 N N . VAL A 1 110 ? 3.243 -12.402 -4.941 1.00 92.75 110 VAL A N 1
ATOM 844 C CA . VAL A 1 110 ? 3.036 -13.125 -3.682 1.00 92.75 110 VAL A CA 1
ATOM 845 C C . VAL A 1 110 ? 3.523 -12.260 -2.530 1.00 92.75 110 VAL A C 1
ATOM 847 O O . VAL A 1 110 ? 4.590 -11.660 -2.612 1.00 92.75 110 VAL A O 1
ATOM 850 N N . TYR A 1 111 ? 2.767 -12.213 -1.439 1.00 92.06 111 TYR A N 1
ATOM 851 C CA . TYR A 1 111 ? 3.217 -11.579 -0.203 1.00 92.06 111 TYR A CA 1
ATOM 852 C C . TYR A 1 111 ? 4.540 -12.167 0.298 1.00 92.06 111 TYR A C 1
ATOM 854 O O . TYR A 1 111 ? 4.736 -13.383 0.290 1.00 92.06 111 TYR A O 1
ATOM 862 N N . ALA A 1 112 ? 5.448 -11.298 0.736 1.00 91.31 112 ALA A N 1
ATOM 863 C CA . ALA A 1 112 ? 6.770 -11.680 1.208 1.00 91.31 112 ALA A CA 1
ATOM 864 C C . ALA A 1 112 ? 7.035 -11.151 2.621 1.00 91.31 112 ALA A C 1
ATOM 866 O O . ALA A 1 112 ? 6.593 -10.065 2.990 1.00 91.31 112 ALA A O 1
ATOM 867 N N . GLY A 1 113 ? 7.812 -11.911 3.395 1.00 87.50 113 GLY A N 1
ATOM 868 C CA . GLY A 1 113 ? 8.128 -11.579 4.784 1.00 87.50 113 GLY A CA 1
ATOM 869 C C . GLY A 1 113 ? 7.049 -12.023 5.773 1.00 87.50 113 GLY A C 1
ATOM 870 O O . GLY A 1 113 ? 6.207 -12.864 5.464 1.00 87.50 113 GLY A O 1
ATOM 871 N N . ASN A 1 114 ? 7.125 -11.487 6.990 1.00 88.81 114 ASN A N 1
ATOM 872 C CA . ASN A 1 114 ? 6.145 -11.744 8.040 1.00 88.81 114 ASN A CA 1
ATOM 873 C C . ASN A 1 114 ? 5.080 -10.646 7.987 1.00 88.81 114 ASN A C 1
ATOM 875 O O . ASN A 1 114 ? 5.360 -9.517 8.391 1.00 88.81 114 ASN A O 1
ATOM 879 N N . LEU A 1 115 ? 3.903 -10.955 7.446 1.00 89.62 115 LEU A N 1
ATOM 880 C CA . LEU A 1 115 ? 2.795 -10.008 7.329 1.00 89.62 115 LEU A CA 1
ATOM 881 C C . LEU A 1 115 ? 1.677 -10.356 8.309 1.00 89.62 115 LEU A C 1
ATOM 883 O O . LEU A 1 115 ? 1.447 -11.525 8.607 1.00 89.62 115 LEU A O 1
ATOM 887 N N . THR A 1 116 ? 0.966 -9.328 8.748 1.00 91.50 116 THR A N 1
ATOM 888 C CA . THR A 1 116 ? -0.257 -9.418 9.551 1.00 91.50 116 THR A CA 1
ATOM 889 C C . THR A 1 116 ? -1.319 -8.497 8.948 1.00 91.50 116 THR A C 1
ATOM 891 O O . THR A 1 116 ? -0.996 -7.528 8.246 1.00 91.50 116 THR A O 1
ATOM 894 N N . GLY A 1 117 ? -2.591 -8.806 9.175 1.00 92.19 117 GLY A N 1
ATOM 895 C CA . GLY A 1 117 ? -3.700 -7.930 8.839 1.00 92.19 117 GLY A CA 1
ATOM 896 C C . GLY A 1 117 ? -3.846 -6.808 9.862 1.00 92.19 117 GLY A C 1
ATOM 897 O O . GLY A 1 117 ? -4.000 -7.042 11.059 1.00 92.19 117 GLY A O 1
ATOM 898 N N . LEU A 1 118 ? -3.841 -5.563 9.385 1.00 93.06 118 LEU A N 1
ATOM 899 C CA . LEU A 1 118 ? -4.323 -4.422 10.152 1.00 93.06 118 LEU A CA 1
ATOM 900 C C . LEU A 1 118 ? -5.774 -4.145 9.761 1.00 93.06 118 LEU A C 1
ATOM 902 O O . LEU A 1 118 ? -6.064 -3.652 8.668 1.00 93.06 118 LEU A O 1
ATOM 906 N N . HIS A 1 119 ? -6.688 -4.447 10.673 1.00 94.19 119 HIS A N 1
ATOM 907 C CA . HIS A 1 119 ? -8.098 -4.133 10.544 1.00 94.19 119 HIS A CA 1
ATOM 908 C C . HIS A 1 119 ? -8.345 -2.648 10.787 1.00 94.19 119 HIS A C 1
ATOM 910 O O . HIS A 1 119 ? -8.126 -2.135 11.884 1.00 94.19 119 HIS A O 1
ATOM 916 N N . LEU A 1 120 ? -8.858 -1.974 9.763 1.00 93.56 120 LEU A N 1
ATOM 917 C CA . LEU A 1 120 ? -9.338 -0.601 9.802 1.00 93.56 120 LEU A CA 1
ATOM 918 C C . LEU A 1 120 ? -10.865 -0.631 9.852 1.00 93.56 120 LEU A C 1
ATOM 920 O O . LEU A 1 120 ? -11.537 -0.831 8.831 1.00 93.56 120 LEU A O 1
ATOM 924 N N . LEU A 1 121 ? -11.419 -0.465 11.052 1.00 93.56 121 LEU A N 1
ATOM 925 C CA . LEU A 1 121 ? -12.860 -0.504 11.271 1.00 93.56 121 LEU A CA 1
ATOM 926 C C . LEU A 1 121 ? -13.450 0.903 11.360 1.00 93.56 121 LEU A C 1
ATOM 928 O O . LEU A 1 121 ? -12.941 1.768 12.070 1.00 93.56 121 LEU A O 1
ATOM 932 N N . SER A 1 122 ? -14.551 1.119 10.644 1.00 91.44 122 SER A N 1
ATOM 933 C CA . SER A 1 122 ? -15.274 2.394 10.599 1.00 91.44 122 SER A CA 1
ATOM 934 C C . SER A 1 122 ? -16.787 2.180 10.670 1.00 91.44 122 SER A C 1
ATOM 936 O O . SER A 1 122 ? -17.273 1.045 10.635 1.00 91.44 122 SER A O 1
ATOM 938 N N . ASN A 1 123 ? -17.543 3.279 10.782 1.00 90.88 123 ASN A N 1
ATOM 939 C CA . ASN A 1 123 ? -18.991 3.264 11.022 1.00 90.88 123 ASN A CA 1
ATOM 940 C C . ASN A 1 123 ? -19.350 2.463 12.285 1.00 90.88 123 ASN A C 1
ATOM 942 O O . ASN A 1 123 ? -20.215 1.585 12.269 1.00 90.88 123 ASN A O 1
ATOM 946 N N . CYS A 1 124 ? -18.617 2.738 13.357 1.00 91.12 124 CYS A N 1
ATOM 947 C CA . CYS A 1 124 ? -18.836 2.180 14.681 1.00 91.12 124 CYS A CA 1
ATOM 948 C C . CYS A 1 124 ? -19.788 3.094 15.485 1.00 91.12 124 CYS A C 1
ATOM 950 O O . CYS A 1 124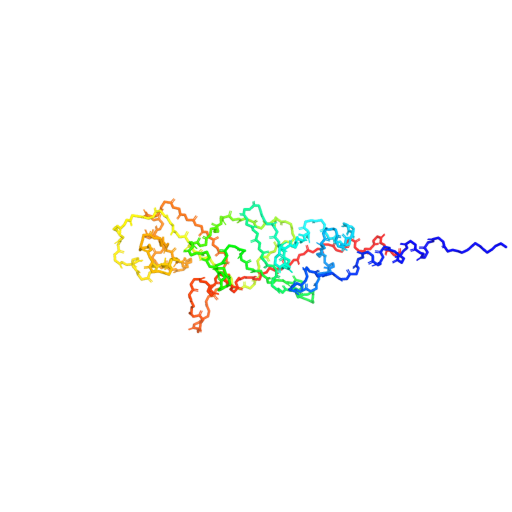 ? -19.885 4.284 15.176 1.00 91.12 124 CYS A O 1
ATOM 952 N N . PRO A 1 125 ? -20.492 2.580 16.507 1.00 89.94 125 PRO A N 1
ATOM 953 C CA . PRO A 1 125 ? -21.327 3.401 17.379 1.00 89.94 125 PRO A CA 1
ATOM 954 C C . PRO A 1 125 ? -20.478 4.384 18.195 1.00 89.94 125 PRO A C 1
ATOM 956 O O . PRO A 1 125 ? -19.361 4.058 18.589 1.00 89.94 125 PRO A O 1
ATOM 959 N N . ASP A 1 126 ? -21.040 5.554 18.514 1.00 83.75 126 ASP A N 1
ATOM 960 C CA . ASP A 1 126 ? -20.360 6.565 19.341 1.00 83.75 126 ASP A CA 1
ATOM 961 C C . ASP A 1 126 ? -20.041 6.054 20.754 1.00 83.75 126 ASP A C 1
ATOM 963 O O . ASP A 1 126 ? -19.047 6.452 21.356 1.00 83.75 126 ASP A O 1
ATOM 967 N N . ASN A 1 127 ? -20.891 5.171 21.289 1.00 85.94 127 ASN A N 1
ATOM 968 C CA . ASN A 1 127 ? -20.710 4.561 22.602 1.00 85.94 127 ASN A CA 1
ATOM 969 C C . ASN A 1 127 ? -20.049 3.187 22.452 1.00 85.94 127 ASN A C 1
ATOM 971 O O . ASN A 1 127 ? -20.734 2.163 22.372 1.00 85.94 127 ASN A O 1
ATOM 975 N N . LEU A 1 128 ? -18.720 3.181 22.371 1.00 84.88 128 LEU A N 1
ATOM 976 C CA . LEU A 1 128 ? -17.934 1.955 22.330 1.00 84.88 128 LEU A CA 1
ATOM 977 C C . LEU A 1 128 ? -17.745 1.358 23.736 1.00 84.88 128 LEU A C 1
ATOM 979 O O . LEU A 1 128 ? -17.699 2.080 24.733 1.00 84.88 128 LEU A O 1
ATOM 983 N N . PRO A 1 129 ? -17.574 0.029 23.841 1.00 85.50 129 PRO A N 1
ATOM 984 C CA . PRO A 1 129 ? -16.998 -0.585 25.029 1.00 85.50 129 PRO A CA 1
ATOM 985 C C . PRO A 1 129 ? -15.658 0.074 25.380 1.00 85.50 129 PRO A C 1
ATOM 987 O O . PRO A 1 129 ? -14.811 0.251 24.507 1.00 85.50 129 PRO A O 1
ATOM 990 N N . GLY A 1 130 ? -15.425 0.367 26.664 1.00 83.12 130 GLY A N 1
ATOM 991 C CA . GLY A 1 130 ? -14.194 1.036 27.112 1.00 83.12 130 GLY A CA 1
ATOM 992 C C . GLY A 1 130 ? -12.895 0.302 26.745 1.00 83.1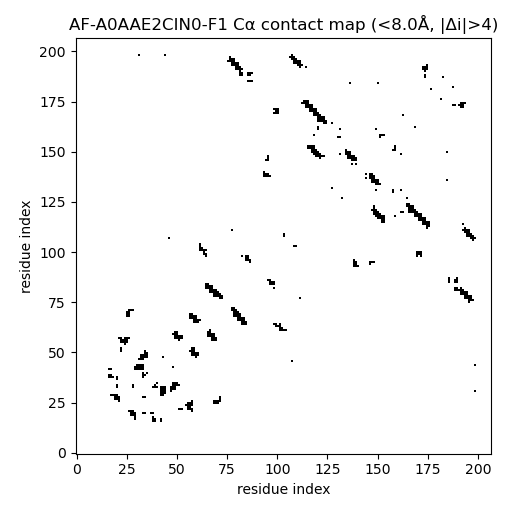2 130 GLY A C 1
ATOM 993 O O . GLY A 1 130 ? -11.843 0.922 26.677 1.00 83.12 130 GLY A O 1
ATOM 994 N N . THR A 1 131 ? -12.962 -0.999 26.447 1.00 82.88 131 THR A N 1
ATOM 995 C CA . THR A 1 131 ? -11.834 -1.803 25.947 1.00 82.88 131 THR A CA 1
ATOM 996 C C . THR A 1 131 ? -11.347 -1.384 24.554 1.00 82.88 131 THR A C 1
ATOM 998 O O . THR A 1 131 ? -10.206 -1.681 24.201 1.00 82.88 131 THR A O 1
ATOM 1001 N N . LEU A 1 132 ? -12.187 -0.710 23.759 1.00 86.44 132 LEU A N 1
ATOM 1002 C CA . LEU A 1 132 ? -11.883 -0.275 22.392 1.00 86.44 132 LEU A CA 1
ATOM 1003 C C . LEU A 1 132 ? -11.388 1.176 22.305 1.00 86.44 132 LEU A C 1
ATOM 1005 O O . LEU A 1 132 ? -10.935 1.592 21.242 1.00 86.44 132 LEU A O 1
ATOM 1009 N N . GLU A 1 133 ? -11.422 1.936 23.401 1.00 83.56 133 GLU A N 1
ATOM 1010 C CA . GLU A 1 133 ? -10.958 3.332 23.405 1.00 83.56 133 GLU A CA 1
ATOM 1011 C C . GLU A 1 133 ? -9.448 3.436 23.131 1.00 83.56 133 GLU A C 1
ATOM 1013 O O . GLU A 1 133 ? -9.007 4.339 22.425 1.00 83.56 133 GLU A O 1
ATOM 1018 N N . ASP A 1 134 ? -8.657 2.462 23.591 1.00 81.44 134 ASP A N 1
ATOM 1019 C CA . ASP A 1 134 ? -7.196 2.455 23.423 1.00 81.44 134 ASP A CA 1
ATOM 1020 C C . ASP A 1 134 ? -6.730 2.158 21.981 1.00 81.44 134 ASP A C 1
ATOM 1022 O O . ASP A 1 134 ? -5.564 2.365 21.655 1.00 81.44 134 ASP A O 1
ATOM 1026 N N . VAL A 1 135 ? -7.611 1.644 21.113 1.00 86.75 135 VAL A N 1
ATOM 1027 C CA . VAL A 1 135 ? -7.330 1.365 19.680 1.00 86.75 135 VAL A CA 1
ATOM 1028 C C . VAL A 1 135 ? -7.977 2.369 18.738 1.00 86.75 135 VAL A C 1
ATOM 1030 O O . VAL A 1 135 ? -7.926 2.222 17.514 1.00 86.75 135 VAL A O 1
ATOM 1033 N N . LYS A 1 136 ? -8.586 3.407 19.306 1.00 88.19 136 LYS A N 1
ATOM 1034 C CA . LYS A 1 136 ? -9.176 4.499 18.555 1.00 88.19 136 LYS A CA 1
ATOM 1035 C C . LYS A 1 136 ? -8.079 5.385 17.981 1.00 88.19 136 LYS A C 1
ATOM 1037 O O . LYS A 1 136 ? -7.271 5.961 18.706 1.00 88.19 136 LYS A O 1
ATOM 1042 N N . VAL A 1 137 ? -8.089 5.532 16.663 1.00 86.88 137 VAL A N 1
ATOM 1043 C CA . VAL A 1 137 ? -7.185 6.414 15.932 1.00 86.88 137 VAL A CA 1
ATOM 1044 C C . VAL A 1 137 ? -7.981 7.594 15.398 1.00 86.88 137 VAL A C 1
ATOM 1046 O O . VAL A 1 137 ? -8.937 7.434 14.638 1.00 86.88 137 VAL A O 1
ATOM 1049 N N . LEU A 1 138 ? -7.575 8.792 15.813 1.00 83.62 138 LEU A N 1
ATOM 1050 C CA . LEU A 1 138 ? -8.075 10.049 15.269 1.00 83.62 138 LEU A CA 1
ATOM 1051 C C . LEU A 1 138 ? -7.389 10.303 13.928 1.00 83.62 138 LEU A C 1
ATOM 1053 O O . LEU A 1 138 ? -6.161 10.286 13.851 1.00 83.62 138 LEU A O 1
ATOM 1057 N N . CYS A 1 139 ? -8.182 10.532 12.887 1.00 76.94 139 CYS A N 1
ATOM 1058 C CA . CYS A 1 139 ? -7.653 10.803 11.553 1.00 76.94 139 CYS A CA 1
ATOM 1059 C C . CYS A 1 139 ? -7.410 12.297 11.313 1.00 76.94 139 CYS A C 1
ATOM 1061 O O . CYS A 1 139 ? -6.534 12.657 10.534 1.00 76.94 139 CYS A O 1
ATOM 1063 N N . ASP A 1 140 ? -8.151 13.153 12.022 1.00 70.00 140 ASP A N 1
ATOM 1064 C CA . ASP A 1 140 ? -8.071 14.604 11.901 1.00 70.00 140 ASP A CA 1
ATOM 1065 C C . ASP A 1 140 ? -7.129 15.237 12.930 1.00 70.00 140 ASP A C 1
ATOM 1067 O O . ASP A 1 140 ? -7.154 14.933 14.129 1.00 70.00 140 ASP A O 1
ATOM 1071 N N . ASN A 1 141 ? -6.382 16.246 12.485 1.00 64.38 141 ASN A N 1
ATOM 1072 C CA . ASN A 1 141 ? -5.639 17.128 13.374 1.00 64.38 141 ASN A CA 1
ATOM 1073 C C . ASN A 1 141 ? -6.573 18.213 13.943 1.00 64.38 141 ASN A C 1
ATOM 1075 O O . ASN A 1 141 ? -6.456 19.389 13.617 1.00 64.38 141 ASN A O 1
ATOM 1079 N N . LYS A 1 142 ? -7.418 17.803 14.901 1.00 55.53 142 LYS A N 1
ATOM 1080 C CA . LYS A 1 142 ? -7.993 18.626 15.992 1.00 55.53 142 LYS A CA 1
ATOM 1081 C C . LYS A 1 142 ? -9.316 19.384 15.780 1.00 55.53 142 LYS A C 1
ATOM 1083 O O . LYS A 1 142 ? -9.778 19.947 16.773 1.00 55.53 142 LYS A O 1
ATOM 1088 N N . GLU A 1 143 ? -9.971 19.365 14.617 1.00 57.31 143 GLU A N 1
ATOM 1089 C CA . GLU A 1 143 ? -11.266 20.071 14.451 1.00 57.31 143 GLU A CA 1
ATOM 1090 C C . GLU A 1 143 ? -12.503 19.160 14.497 1.00 57.31 143 GLU A C 1
ATOM 1092 O O . GLU A 1 143 ? -13.475 19.514 15.167 1.00 57.31 143 GLU A O 1
ATOM 1097 N N . ASP A 1 144 ? -12.454 17.960 13.908 1.00 62.28 144 ASP A N 1
ATOM 1098 C CA . ASP A 1 144 ? -13.573 17.011 13.945 1.00 62.28 144 ASP A CA 1
ATOM 1099 C C . ASP A 1 144 ? -13.256 15.780 14.809 1.00 62.28 144 ASP A C 1
ATOM 1101 O O . ASP A 1 144 ? -12.600 14.825 14.393 1.00 62.28 144 ASP A O 1
ATOM 1105 N N . LYS A 1 145 ? -13.743 15.791 16.055 1.00 65.06 145 LYS A N 1
ATOM 1106 C CA . LYS A 1 145 ? -13.590 14.662 16.992 1.00 65.06 145 LYS A CA 1
ATOM 1107 C C . LYS A 1 145 ? -14.394 13.423 16.582 1.00 65.06 145 LYS A C 1
ATOM 1109 O O . LYS A 1 145 ? -14.203 12.369 17.190 1.00 65.06 145 LYS A O 1
ATOM 1114 N N . ASN A 1 146 ? -15.270 13.537 15.585 1.00 71.19 146 ASN A N 1
ATOM 1115 C CA . ASN A 1 146 ? -16.093 12.431 15.110 1.00 71.19 146 ASN A CA 1
ATOM 1116 C C . ASN A 1 146 ? -15.438 11.663 13.953 1.00 71.19 146 ASN A C 1
ATOM 1118 O O . ASN A 1 146 ? -15.929 10.596 13.593 1.00 71.19 146 ASN A O 1
ATOM 1122 N N . ASN A 1 147 ? -14.316 12.145 13.410 1.00 80.06 147 ASN A N 1
ATOM 1123 C CA . ASN A 1 147 ? -13.585 11.469 12.342 1.00 80.06 147 ASN A CA 1
ATOM 1124 C C . ASN A 1 147 ? -12.486 10.552 12.912 1.00 80.06 147 ASN A C 1
ATOM 1126 O O . ASN A 1 147 ? -11.325 10.938 13.095 1.00 80.06 147 ASN A O 1
ATOM 1130 N N . TRP A 1 148 ? -12.883 9.325 13.247 1.00 86.44 148 TRP A N 1
ATOM 1131 C CA . TRP A 1 148 ? -12.019 8.309 13.842 1.00 86.44 148 TRP A CA 1
ATOM 1132 C C . TRP A 1 148 ? -12.308 6.920 13.279 1.00 86.44 148 TRP A C 1
ATOM 1134 O O . TRP A 1 148 ? -13.394 6.636 12.771 1.00 86.44 148 TRP A O 1
ATOM 1144 N N . ILE A 1 149 ? -11.323 6.039 13.418 1.00 90.44 149 ILE A N 1
ATOM 1145 C CA . ILE A 1 149 ? -11.436 4.611 13.115 1.00 90.44 149 ILE A CA 1
ATOM 1146 C C . ILE A 1 149 ? -10.814 3.786 14.236 1.00 90.44 149 ILE A C 1
ATOM 1148 O O . ILE A 1 149 ? -10.069 4.313 15.063 1.00 90.44 149 ILE A O 1
ATOM 1152 N N . LEU A 1 150 ? -11.105 2.489 14.262 1.00 91.88 150 LEU A N 1
ATOM 1153 C CA . LEU A 1 150 ? -10.328 1.539 15.055 1.00 91.88 150 LEU A CA 1
ATOM 1154 C C . LEU A 1 150 ? -9.267 0.904 14.160 1.00 91.88 150 LEU A C 1
ATOM 1156 O O . LEU A 1 150 ? -9.587 0.467 13.054 1.00 91.88 150 LEU A O 1
ATOM 1160 N N . ALA A 1 151 ? -8.029 0.851 14.644 1.00 91.81 151 ALA A N 1
ATOM 1161 C CA . ALA A 1 151 ? -6.929 0.152 13.988 1.00 91.81 151 ALA A CA 1
ATOM 1162 C C . ALA A 1 151 ? -6.473 -1.000 14.890 1.00 91.81 151 ALA A C 1
ATOM 1164 O O . ALA A 1 151 ? -5.966 -0.765 15.986 1.00 91.81 151 ALA A O 1
ATOM 1165 N N . ILE A 1 152 ? -6.711 -2.239 14.461 1.00 92.44 152 ILE A N 1
ATOM 1166 C CA . ILE A 1 152 ? -6.529 -3.436 15.292 1.00 92.44 152 ILE A CA 1
ATOM 1167 C C . ILE A 1 152 ? -5.823 -4.522 14.477 1.00 92.44 152 ILE A C 1
ATOM 1169 O O . ILE A 1 152 ? -6.225 -4.797 13.355 1.00 92.44 152 ILE A O 1
ATOM 1173 N N . TYR A 1 153 ? -4.775 -5.134 15.022 1.00 92.19 153 TYR A N 1
ATOM 1174 C CA . TYR A 1 153 ? -4.075 -6.245 14.365 1.00 92.19 153 TYR A CA 1
ATOM 1175 C C . TYR A 1 153 ? -4.860 -7.563 14.475 1.00 92.19 153 TYR A C 1
ATOM 1177 O O . TYR A 1 153 ? -5.640 -7.730 15.416 1.00 92.19 153 TYR A O 1
ATOM 1185 N N . ASP A 1 154 ? -4.628 -8.501 13.552 1.00 91.56 154 ASP A N 1
ATOM 1186 C CA . ASP A 1 154 ? -5.267 -9.829 13.518 1.00 91.56 154 ASP A CA 1
ATOM 1187 C C . ASP A 1 154 ? -5.201 -10.568 14.868 1.00 91.56 154 ASP A C 1
ATOM 1189 O O . ASP A 1 154 ? -6.152 -11.240 15.273 1.00 91.56 154 ASP A O 1
ATOM 1193 N N . GLU A 1 155 ? -4.081 -10.448 15.582 1.00 88.94 155 GLU A N 1
ATOM 1194 C CA . GLU A 1 155 ? -3.819 -11.181 16.821 1.00 88.94 155 GLU A CA 1
ATOM 1195 C C . GLU A 1 155 ? -4.368 -10.485 18.080 1.00 88.94 155 GLU A C 1
ATOM 1197 O O . GLU A 1 155 ? -4.305 -11.046 19.180 1.00 88.94 155 GLU A O 1
ATOM 1202 N N . ASP A 1 156 ? -4.907 -9.269 17.957 1.00 90.50 156 ASP A N 1
ATOM 1203 C CA . ASP A 1 156 ? -5.425 -8.515 19.096 1.00 90.50 156 ASP A CA 1
ATOM 1204 C C . ASP A 1 156 ? -6.767 -9.090 19.575 1.00 90.50 156 ASP A C 1
ATOM 1206 O O . ASP A 1 156 ? -7.743 -9.219 18.831 1.00 90.50 156 ASP A O 1
ATOM 1210 N N . LEU A 1 157 ? -6.851 -9.385 20.874 1.00 91.69 157 LEU A N 1
ATOM 1211 C CA . LEU A 1 157 ? -8.033 -9.981 21.504 1.00 91.69 157 LEU A CA 1
ATOM 1212 C C . LEU A 1 157 ? -9.299 -9.116 21.371 1.00 91.69 157 LEU A C 1
ATOM 1214 O O . LEU A 1 157 ? -10.411 -9.640 21.454 1.00 91.69 157 LEU A O 1
ATOM 1218 N N . ARG A 1 158 ? -9.145 -7.805 21.155 1.00 92.50 158 ARG A N 1
ATOM 1219 C CA . ARG A 1 158 ? -10.244 -6.841 21.003 1.00 92.50 158 ARG A CA 1
ATOM 1220 C C . ARG A 1 158 ? -10.884 -6.865 19.620 1.00 92.50 158 ARG A C 1
ATOM 1222 O O . ARG A 1 158 ? -11.978 -6.324 19.453 1.00 92.50 158 ARG A O 1
ATOM 1229 N N . LEU A 1 159 ? -10.245 -7.502 18.637 1.00 93.81 159 LEU A N 1
ATOM 1230 C CA . LEU A 1 159 ? -10.728 -7.545 17.259 1.00 93.81 159 LEU A CA 1
ATOM 1231 C C . LEU A 1 159 ? -12.150 -8.109 17.166 1.00 93.81 159 LEU A C 1
ATOM 1233 O O . LEU A 1 159 ? -12.994 -7.564 16.458 1.00 93.81 159 LEU A O 1
ATOM 1237 N N . LYS A 1 160 ? -12.447 -9.167 17.929 1.00 93.19 160 LYS A N 1
ATOM 1238 C CA . LYS A 1 160 ? -13.777 -9.788 17.947 1.00 93.19 160 LYS A CA 1
ATOM 1239 C C . LYS A 1 160 ? -14.867 -8.807 18.385 1.00 93.19 160 LYS A C 1
ATOM 1241 O O . LYS A 1 160 ? -15.936 -8.775 17.776 1.00 93.19 160 LYS A O 1
ATOM 1246 N N . ASP A 1 161 ? -14.592 -8.011 19.414 1.00 92.00 161 ASP A N 1
ATOM 1247 C CA . ASP A 1 161 ? -15.536 -7.015 19.919 1.00 92.00 161 ASP A CA 1
ATOM 1248 C C . ASP A 1 161 ? -15.706 -5.877 18.908 1.00 92.00 161 ASP A C 1
ATOM 1250 O O . ASP A 1 161 ? -16.832 -5.466 18.627 1.00 92.00 161 ASP A O 1
ATOM 1254 N N . ALA A 1 162 ? -14.618 -5.411 18.292 1.00 93.56 162 ALA A N 1
ATOM 1255 C CA . ALA A 1 162 ? -14.669 -4.372 17.266 1.00 93.56 162 ALA A CA 1
ATOM 1256 C C . ALA A 1 162 ? -15.480 -4.808 16.032 1.00 93.56 162 ALA A C 1
ATOM 1258 O O . ALA A 1 162 ? -16.355 -4.068 15.580 1.00 93.56 162 ALA A O 1
ATOM 1259 N N . LEU A 1 163 ? -15.265 -6.031 15.535 1.00 94.81 163 LEU A N 1
ATOM 1260 C CA . LEU A 1 163 ? -16.024 -6.604 14.414 1.00 94.81 163 LEU A CA 1
ATOM 1261 C C . LEU A 1 163 ? -17.520 -6.755 14.725 1.00 94.81 163 LEU A C 1
ATOM 1263 O O . LEU A 1 163 ? -18.342 -6.687 13.815 1.00 94.81 163 LEU A O 1
ATOM 1267 N N . GLY A 1 164 ? -17.883 -6.951 15.996 1.00 93.00 164 GLY A N 1
ATOM 1268 C CA . GLY A 1 164 ? -19.278 -7.012 16.431 1.00 93.00 164 GLY A CA 1
ATOM 1269 C C . GLY A 1 164 ? -19.971 -5.649 16.522 1.00 93.00 164 GLY A C 1
ATOM 1270 O O . GLY A 1 164 ? -21.199 -5.599 16.514 1.00 93.00 164 GLY A O 1
ATOM 1271 N N . ASN A 1 165 ? -19.208 -4.555 16.612 1.00 92.50 165 ASN A N 1
ATOM 1272 C CA . ASN A 1 165 ? -19.743 -3.206 16.818 1.00 92.50 165 ASN A CA 1
ATOM 1273 C C . ASN A 1 165 ? -19.657 -2.319 15.567 1.00 92.50 165 ASN A C 1
ATOM 1275 O O . ASN A 1 165 ? -20.501 -1.447 15.382 1.00 92.50 165 ASN A O 1
ATOM 1279 N N . CYS A 1 166 ? -18.663 -2.516 14.705 1.00 93.69 166 CYS A N 1
ATOM 1280 C CA . CYS A 1 166 ? -18.422 -1.655 13.550 1.00 93.69 166 CYS A CA 1
ATOM 1281 C C . CYS A 1 166 ? -19.036 -2.220 12.264 1.00 93.69 166 CYS A C 1
ATOM 1283 O O . CYS A 1 166 ? -18.892 -3.402 11.962 1.00 93.69 166 CYS A O 1
ATOM 1285 N N . ALA A 1 167 ? -19.684 -1.368 11.464 1.00 93.94 167 ALA A N 1
ATOM 1286 C CA . ALA A 1 167 ? -20.354 -1.812 10.239 1.00 93.94 167 ALA A CA 1
ATOM 1287 C C . ALA A 1 167 ? -19.400 -2.045 9.054 1.00 93.94 167 ALA A C 1
ATOM 1289 O O . ALA A 1 167 ? -19.748 -2.763 8.115 1.00 93.94 167 ALA A O 1
ATOM 1290 N N . ARG A 1 168 ? -18.213 -1.427 9.060 1.00 93.25 168 ARG A N 1
ATOM 1291 C CA . ARG A 1 168 ? -17.226 -1.556 7.983 1.00 93.25 168 ARG A CA 1
ATOM 1292 C C . ARG A 1 168 ? -15.893 -2.042 8.532 1.00 93.25 168 ARG A C 1
ATOM 1294 O O . ARG A 1 168 ? -15.408 -1.519 9.528 1.00 93.25 168 ARG A O 1
ATOM 1301 N N . ASN A 1 169 ? -15.297 -2.997 7.826 1.00 94.75 169 ASN A N 1
ATOM 1302 C CA . ASN A 1 169 ? -13.990 -3.567 8.119 1.00 94.75 169 ASN A CA 1
ATOM 1303 C C . ASN A 1 169 ? -13.179 -3.675 6.822 1.00 94.75 169 ASN A C 1
ATOM 1305 O O . ASN A 1 169 ? -13.646 -4.262 5.841 1.00 94.75 169 ASN A O 1
ATOM 1309 N N . VAL A 1 170 ? -11.979 -3.105 6.830 1.00 94.00 170 VAL A N 1
ATOM 1310 C CA . VAL A 1 170 ? -10.990 -3.238 5.759 1.00 94.00 170 VAL A CA 1
ATOM 1311 C C . VAL A 1 170 ? -9.724 -3.835 6.346 1.00 94.00 170 VAL A C 1
ATOM 1313 O O . VAL A 1 170 ? -9.307 -3.423 7.421 1.00 94.00 170 VAL A O 1
ATOM 1316 N N . ILE A 1 171 ? -9.114 -4.780 5.640 1.00 93.75 171 ILE A N 1
ATOM 1317 C CA . ILE A 1 171 ? -7.871 -5.420 6.065 1.00 93.75 171 ILE A CA 1
ATOM 1318 C C . ILE A 1 171 ? -6.743 -4.880 5.191 1.00 93.75 171 ILE A C 1
ATOM 1320 O O . ILE A 1 171 ? -6.712 -5.128 3.986 1.00 93.75 171 ILE A O 1
ATOM 1324 N N . ALA A 1 172 ? -5.833 -4.124 5.801 1.00 92.31 172 ALA A N 1
ATOM 1325 C CA . ALA A 1 172 ? -4.616 -3.658 5.155 1.00 92.31 172 ALA A CA 1
ATOM 1326 C C . ALA A 1 172 ? -3.461 -4.611 5.508 1.00 92.31 172 ALA A C 1
ATOM 1328 O O . ALA A 1 172 ? -3.189 -4.800 6.695 1.00 92.31 172 ALA A O 1
ATOM 1329 N N . PRO A 1 173 ? -2.772 -5.218 4.525 1.00 92.06 173 PRO A N 1
ATOM 1330 C CA . PRO A 1 173 ? -1.581 -6.007 4.808 1.00 92.06 173 PRO A CA 1
ATOM 1331 C C . PRO A 1 173 ? -0.457 -5.078 5.271 1.00 92.06 173 PRO A C 1
ATOM 1333 O O . PRO A 1 173 ? -0.146 -4.087 4.610 1.00 92.06 173 PRO A O 1
ATOM 1336 N N . VAL A 1 174 ? 0.155 -5.400 6.405 1.00 90.69 174 VAL A N 1
ATOM 1337 C CA . VAL A 1 174 ? 1.294 -4.661 6.959 1.00 90.69 174 VAL A CA 1
ATOM 1338 C C . VAL A 1 174 ? 2.339 -5.643 7.467 1.00 90.69 174 VAL A C 1
ATOM 1340 O O . VAL A 1 174 ? 2.042 -6.807 7.743 1.00 90.69 174 VAL A O 1
ATOM 1343 N N . GLU A 1 175 ? 3.584 -5.199 7.584 1.00 88.94 175 GLU A N 1
ATOM 1344 C CA . GLU A 1 175 ? 4.614 -6.020 8.219 1.00 88.94 175 GLU A CA 1
ATOM 1345 C C . GLU A 1 175 ? 4.287 -6.245 9.700 1.00 88.94 175 GLU A C 1
ATOM 1347 O O . GLU A 1 175 ? 3.932 -5.319 10.433 1.00 88.94 175 GLU A O 1
ATOM 1352 N N . ALA A 1 176 ? 4.404 -7.499 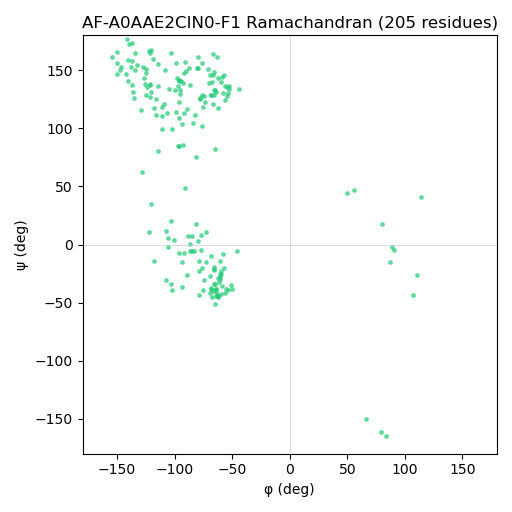10.134 1.00 81.94 176 ALA A N 1
ATOM 1353 C CA . ALA A 1 176 ? 4.151 -7.898 11.506 1.00 81.94 176 ALA A CA 1
ATOM 1354 C C . ALA A 1 176 ? 5.128 -7.218 12.469 1.00 81.94 176 ALA A C 1
ATOM 1356 O O . ALA A 1 176 ? 6.316 -7.034 12.186 1.00 81.94 176 ALA A O 1
ATOM 1357 N N . HIS A 1 177 ? 4.610 -6.866 13.641 1.00 70.81 177 HIS A N 1
ATOM 1358 C CA . HIS A 1 177 ? 5.360 -6.156 14.662 1.00 70.81 177 HIS A CA 1
ATOM 1359 C C . HIS A 1 177 ? 6.513 -6.999 15.224 1.00 70.81 177 HIS A C 1
ATOM 1361 O O . HIS A 1 177 ? 6.301 -8.113 15.696 1.00 70.81 177 HIS A O 1
ATOM 1367 N N . GLY A 1 178 ? 7.727 -6.449 15.246 1.00 57.53 178 GLY A N 1
ATOM 1368 C CA . GLY A 1 178 ? 8.747 -6.845 16.223 1.00 57.53 178 GLY A CA 1
ATOM 1369 C C . GLY A 1 178 ? 8.650 -5.933 17.447 1.00 57.53 178 GLY A C 1
ATOM 1370 O O . GLY A 1 178 ? 8.337 -4.758 17.271 1.00 57.53 178 GLY A O 1
ATOM 1371 N N . ASP A 1 179 ? 8.957 -6.437 18.650 1.00 47.59 179 ASP A N 1
ATOM 1372 C CA . ASP A 1 179 ? 8.803 -5.797 19.984 1.00 47.59 179 ASP A CA 1
ATOM 1373 C C . ASP A 1 179 ? 9.288 -4.328 20.146 1.00 47.59 179 ASP A C 1
ATOM 1375 O O . ASP A 1 179 ? 9.064 -3.719 21.187 1.00 47.59 179 ASP A O 1
ATOM 1379 N N . ASN A 1 180 ? 9.930 -3.723 19.141 1.00 51.50 180 ASN A N 1
ATOM 1380 C CA . ASN A 1 180 ? 10.517 -2.379 19.179 1.00 51.50 180 ASN A CA 1
ATOM 1381 C C . ASN A 1 180 ? 9.978 -1.394 18.117 1.00 51.50 180 ASN A C 1
ATOM 1383 O O . ASN A 1 180 ? 10.583 -0.340 17.927 1.00 51.50 180 ASN A O 1
ATOM 1387 N N . GLN A 1 181 ? 8.895 -1.700 17.390 1.00 54.31 181 GLN A N 1
ATOM 1388 C CA . GLN A 1 181 ? 8.457 -0.881 16.242 1.00 54.31 181 GLN A CA 1
ATOM 1389 C C . GLN A 1 181 ? 7.044 -0.285 16.356 1.00 54.31 181 GLN A C 1
ATOM 1391 O O . GLN A 1 181 ? 6.351 -0.145 15.338 1.00 54.31 181 GLN A O 1
ATOM 1396 N N . SER A 1 182 ? 6.621 0.086 17.574 1.00 65.50 182 SER A N 1
ATOM 1397 C CA . SER A 1 182 ? 5.378 0.842 17.820 1.00 65.50 182 SER A CA 1
ATOM 1398 C C . SER A 1 182 ? 5.401 2.156 17.051 1.00 65.50 182 SER A C 1
ATOM 1400 O O . SER A 1 182 ? 6.396 2.876 17.082 1.00 65.50 182 SER A O 1
ATOM 1402 N N . GLY A 1 183 ? 4.324 2.432 16.322 1.00 72.88 183 GLY A N 1
ATOM 1403 C CA . GLY A 1 183 ? 4.210 3.606 15.473 1.00 72.88 183 GLY A CA 1
ATOM 1404 C C . GLY A 1 183 ? 2.758 4.005 15.277 1.00 72.88 183 GLY A C 1
ATOM 1405 O O . GLY A 1 183 ? 1.837 3.218 15.505 1.00 72.88 183 GLY A O 1
ATOM 1406 N N . THR A 1 184 ? 2.558 5.248 14.863 1.00 82.50 184 THR A N 1
ATOM 1407 C CA . THR A 1 184 ? 1.243 5.776 14.496 1.00 82.50 184 THR A CA 1
ATOM 1408 C C . THR A 1 184 ? 0.676 5.031 13.286 1.00 82.50 184 THR A C 1
ATOM 1410 O O . THR A 1 184 ? 1.411 4.415 12.513 1.00 82.50 184 THR A O 1
ATOM 1413 N N . LEU A 1 185 ? -0.640 5.116 13.068 1.00 83.94 185 LEU A N 1
ATOM 1414 C CA . LEU A 1 185 ? -1.281 4.518 11.891 1.00 83.94 185 LEU A CA 1
ATOM 1415 C C . LEU A 1 185 ? -0.622 4.967 10.574 1.00 83.94 185 LEU A C 1
ATOM 1417 O O . LEU A 1 185 ? -0.433 4.153 9.673 1.00 83.94 185 LEU A O 1
ATOM 1421 N N . ALA A 1 186 ? -0.241 6.244 10.484 1.00 83.50 186 ALA A N 1
ATOM 1422 C CA . ALA A 1 186 ? 0.454 6.798 9.327 1.00 83.50 186 ALA A CA 1
ATOM 1423 C C . ALA A 1 186 ? 1.822 6.137 9.104 1.00 83.50 186 ALA A C 1
ATOM 1425 O O . ALA A 1 186 ? 2.149 5.761 7.985 1.00 83.50 186 ALA A O 1
ATOM 1426 N N . GLU A 1 187 ? 2.600 5.933 10.170 1.00 85.12 187 GLU A N 1
ATOM 1427 C CA . GLU A 1 187 ? 3.903 5.262 10.093 1.00 85.12 187 GLU A CA 1
ATOM 1428 C C . GLU A 1 187 ? 3.764 3.785 9.716 1.00 85.12 187 GLU A C 1
ATOM 1430 O O . GLU A 1 187 ? 4.547 3.268 8.923 1.00 85.12 187 GLU A O 1
ATOM 1435 N N . VAL A 1 188 ? 2.763 3.088 10.260 1.00 88.00 188 VAL A N 1
ATOM 1436 C CA . VAL A 1 188 ? 2.514 1.674 9.947 1.00 88.00 188 VAL A CA 1
ATOM 1437 C C . VAL A 1 188 ? 2.118 1.505 8.480 1.00 88.00 188 VAL A C 1
ATOM 1439 O O . VAL A 1 188 ? 2.746 0.719 7.776 1.00 88.00 188 VAL A O 1
ATOM 1442 N N . LEU A 1 189 ? 1.130 2.267 8.001 1.00 89.25 189 LEU A N 1
ATOM 1443 C CA . LEU A 1 189 ? 0.676 2.187 6.610 1.00 89.25 189 LEU A CA 1
ATOM 1444 C C . LEU A 1 189 ? 1.725 2.716 5.625 1.00 89.25 189 LEU A C 1
ATOM 1446 O O . LEU A 1 189 ? 1.897 2.138 4.556 1.00 89.25 189 LEU A O 1
ATOM 1450 N N . GLY A 1 190 ? 2.447 3.776 5.996 1.00 88.12 190 GLY A N 1
ATOM 1451 C CA . GLY A 1 190 ? 3.494 4.381 5.174 1.00 88.12 190 GLY A CA 1
ATOM 1452 C C . GLY A 1 190 ? 4.737 3.505 5.023 1.00 88.12 190 GLY A C 1
ATOM 1453 O O . GLY A 1 190 ? 5.406 3.582 4.000 1.00 88.12 190 GLY A O 1
ATOM 1454 N N . ARG A 1 191 ? 5.028 2.624 5.993 1.00 88.81 191 ARG A N 1
ATOM 1455 C CA . ARG A 1 191 ? 6.056 1.586 5.822 1.00 88.81 191 ARG A CA 1
ATOM 1456 C C . ARG A 1 191 ? 5.664 0.574 4.753 1.00 88.81 191 ARG A C 1
ATOM 1458 O O . ARG A 1 191 ? 6.556 0.053 4.090 1.00 88.81 191 ARG A O 1
ATOM 1465 N N . GLY A 1 192 ? 4.378 0.267 4.606 1.00 90.75 192 GLY A N 1
ATOM 1466 C CA . GLY A 1 192 ? 3.905 -0.698 3.622 1.00 90.75 192 GLY A CA 1
ATOM 1467 C C . GLY A 1 192 ? 4.364 -2.137 3.886 1.00 90.75 192 GLY A C 1
ATOM 1468 O O . GLY A 1 192 ? 4.550 -2.548 5.033 1.00 90.75 192 GLY A O 1
ATOM 1469 N N . PHE A 1 193 ? 4.517 -2.917 2.816 1.00 93.31 193 PHE A N 1
ATOM 1470 C CA . PHE A 1 193 ? 4.838 -4.344 2.854 1.00 93.31 193 PHE A CA 1
ATOM 1471 C C . PHE A 1 193 ? 5.637 -4.792 1.621 1.00 93.31 193 PHE A C 1
ATOM 1473 O O . PHE A 1 193 ? 5.741 -4.087 0.614 1.00 93.31 193 PHE A O 1
ATOM 1480 N N . MET A 1 194 ? 6.215 -5.990 1.712 1.00 94.31 194 MET A N 1
ATOM 1481 C CA . MET A 1 194 ? 6.994 -6.605 0.642 1.00 94.31 194 MET A CA 1
ATOM 1482 C C . MET A 1 194 ? 6.150 -7.571 -0.191 1.00 94.31 194 MET A C 1
ATOM 1484 O O . MET A 1 194 ? 5.357 -8.362 0.326 1.00 94.31 194 MET A O 1
ATOM 1488 N N . LEU A 1 195 ? 6.390 -7.551 -1.496 1.00 94.81 195 LEU A N 1
ATOM 1489 C CA . LEU A 1 195 ? 5.876 -8.509 -2.461 1.00 94.81 195 LEU A CA 1
ATOM 1490 C C . LEU A 1 195 ? 7.052 -9.175 -3.170 1.00 94.81 195 LEU A C 1
ATOM 1492 O O . LEU A 1 195 ? 8.016 -8.516 -3.552 1.00 94.81 195 LEU A O 1
ATOM 1496 N N . ASN A 1 196 ? 6.963 -10.480 -3.378 1.00 94.94 196 ASN A N 1
ATOM 1497 C CA . ASN A 1 196 ? 7.773 -11.188 -4.352 1.00 94.94 196 ASN A CA 1
ATOM 1498 C C . ASN A 1 196 ? 7.038 -11.201 -5.682 1.00 94.94 196 ASN A C 1
ATOM 1500 O O . ASN A 1 196 ? 5.806 -11.268 -5.717 1.00 94.94 196 ASN A O 1
ATOM 1504 N N . TRP A 1 197 ? 7.799 -11.207 -6.767 1.00 94.06 197 TRP A N 1
ATOM 1505 C CA . TRP A 1 197 ? 7.251 -11.489 -8.075 1.00 94.06 197 TRP A CA 1
ATOM 1506 C C . TRP A 1 197 ? 7.792 -12.777 -8.672 1.00 94.06 197 TRP A C 1
ATOM 1508 O O . TRP A 1 197 ? 8.898 -13.225 -8.378 1.00 94.06 197 TRP A O 1
ATOM 1518 N N . THR A 1 198 ? 6.999 -13.348 -9.568 1.00 88.88 198 THR A N 1
ATOM 1519 C CA . THR A 1 198 ? 7.414 -14.441 -10.439 1.00 88.88 198 THR A CA 1
ATOM 1520 C C . THR A 1 198 ? 7.050 -14.071 -11.866 1.00 88.88 198 THR A C 1
ATOM 1522 O O . THR A 1 198 ? 5.883 -13.900 -12.201 1.00 88.88 198 THR A O 1
ATOM 1525 N N . ALA A 1 199 ? 8.063 -13.915 -12.709 1.00 79.50 199 ALA A N 1
ATOM 1526 C CA . ALA A 1 199 ? 7.887 -13.756 -14.142 1.00 79.50 199 ALA A CA 1
ATOM 1527 C C . ALA A 1 199 ? 8.541 -14.968 -14.799 1.00 79.50 199 ALA A C 1
ATOM 1529 O O . ALA A 1 199 ? 9.696 -15.279 -14.510 1.00 79.50 199 ALA A O 1
ATOM 1530 N N . SER A 1 200 ? 7.794 -15.696 -15.629 1.00 65.38 200 SER A N 1
ATOM 1531 C C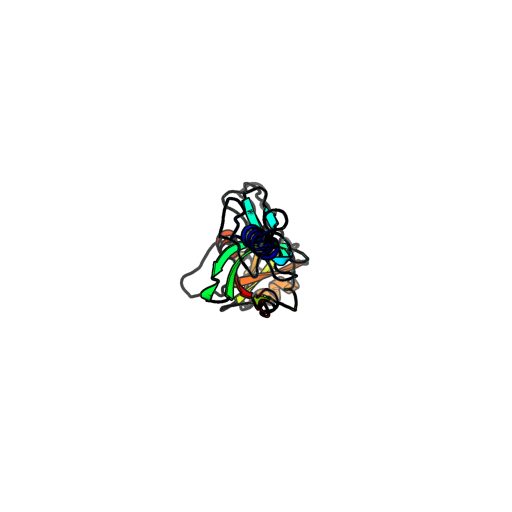A . SER A 1 200 ? 8.407 -16.754 -16.433 1.00 65.38 200 SER A CA 1
ATOM 1532 C C . SER A 1 200 ? 9.313 -16.090 -17.465 1.00 65.38 200 SER A C 1
ATOM 1534 O O . SER A 1 200 ? 8.858 -15.192 -18.176 1.00 65.38 200 SER A O 1
ATOM 1536 N N . ASP A 1 201 ? 10.568 -16.530 -17.557 1.00 54.03 201 ASP A N 1
ATOM 1537 C CA . ASP A 1 201 ? 11.498 -16.099 -18.600 1.00 54.03 201 ASP A CA 1
ATOM 1538 C C . ASP A 1 201 ? 10.998 -16.576 -19.975 1.00 54.03 201 ASP A C 1
ATOM 1540 O O . ASP A 1 201 ? 11.452 -17.578 -20.522 1.00 54.03 201 ASP A O 1
ATOM 1544 N N . TYR A 1 202 ? 10.066 -15.840 -20.580 1.00 49.53 202 TYR A N 1
ATOM 1545 C CA . TYR A 1 202 ? 9.842 -15.897 -22.029 1.00 49.53 202 TYR A CA 1
ATOM 1546 C C . TYR A 1 202 ? 10.923 -15.111 -22.800 1.00 49.53 202 TYR A C 1
ATOM 1548 O O . TYR A 1 202 ? 10.869 -14.993 -24.022 1.00 49.53 202 TYR A O 1
ATOM 1556 N N . SER A 1 203 ? 11.960 -14.650 -22.093 1.00 47.25 203 SER A N 1
ATOM 1557 C 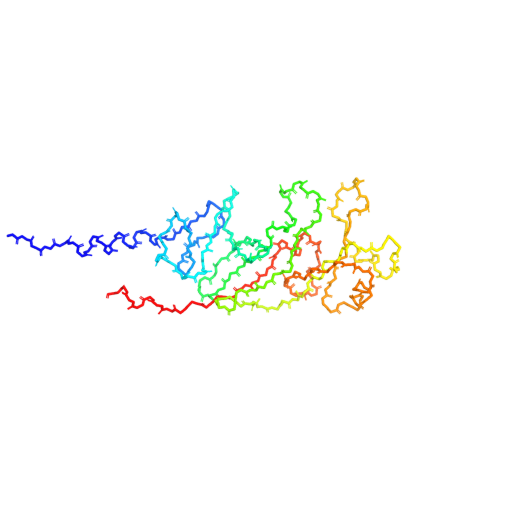CA . SER A 1 203 ? 13.160 -13.950 -22.564 1.00 47.25 203 SER A CA 1
ATOM 1558 C C . SER A 1 203 ? 13.982 -14.728 -23.611 1.00 47.25 203 SER A C 1
AT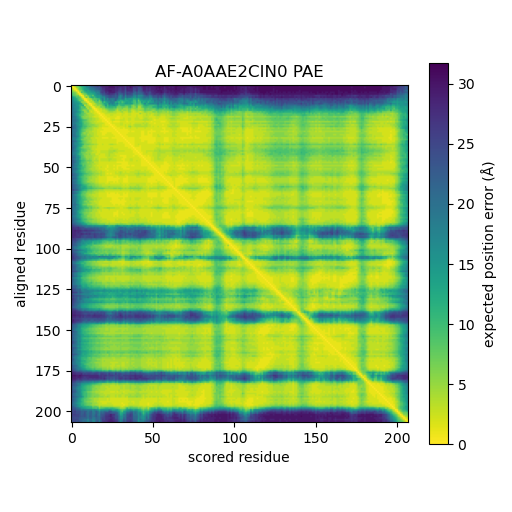OM 1560 O O . SER A 1 203 ? 14.906 -14.174 -24.196 1.00 47.25 203 SER A O 1
ATOM 1562 N N . LEU A 1 204 ? 13.664 -16.000 -23.890 1.00 43.91 204 LEU A N 1
ATOM 1563 C CA . LEU A 1 204 ? 14.368 -16.834 -24.877 1.00 43.91 204 LEU A CA 1
ATOM 1564 C C . LEU A 1 204 ? 13.833 -16.743 -26.320 1.00 43.91 204 LEU A C 1
ATOM 1566 O O . LEU A 1 204 ? 14.293 -17.498 -27.171 1.00 43.91 204 LEU A O 1
ATOM 1570 N N . GLN A 1 205 ? 12.897 -15.841 -26.635 1.00 41.34 205 GLN A N 1
ATOM 1571 C CA . GLN A 1 205 ? 12.433 -15.647 -28.023 1.00 41.34 205 GLN A CA 1
ATOM 1572 C C . GLN A 1 205 ? 13.043 -14.448 -28.759 1.00 41.34 205 GLN A C 1
ATOM 1574 O O . GLN A 1 205 ? 12.688 -14.211 -29.912 1.00 41.34 205 GLN A O 1
ATOM 1579 N N . ILE A 1 206 ? 13.989 -13.731 -28.145 1.00 41.16 206 ILE A N 1
ATOM 1580 C CA . ILE A 1 206 ? 14.711 -12.628 -28.797 1.00 41.16 206 ILE A CA 1
ATOM 1581 C C . ILE A 1 206 ? 16.228 -12.828 -28.631 1.00 41.16 206 ILE A C 1
ATOM 1583 O O . ILE A 1 206 ? 16.909 -12.040 -27.979 1.00 41.16 206 ILE A O 1
ATOM 1587 N N . MET A 1 207 ? 16.755 -13.922 -29.193 1.00 38.69 207 MET A N 1
ATOM 1588 C CA . MET A 1 207 ? 18.183 -14.084 -29.498 1.00 38.69 207 MET A CA 1
ATOM 1589 C C . MET A 1 207 ? 18.352 -14.571 -30.932 1.00 38.69 207 MET A C 1
ATOM 1591 O O . MET A 1 207 ? 17.613 -15.507 -31.315 1.00 38.69 207 MET A O 1
#

Organism: NCBI:txid300844

Sequence (207 aa):
MILVWEGSFAVYHQYEACVPSNCGNGPNISFPFYVPGLQESYCGYPGFQLNCSKDGHPLLSLPENDYVVEAIFYANSSFRVYDAAAPSPLSADSSCPRIRNTTLPTDGFVYAGNLTGLHLLSNCPDNLPGTLEDVKVLCDNKEDKNNWILAIYDEDLRLKDALGNCARNVIAPVEAHGDNQSGTLAEVLGRGFMLNWTASDYSLQIM

Radius of gyration: 21.67 Å; Cα contacts (8 Å, |Δi|>4): 367; chains: 1; bounding box: 48×37×80 Å

Mean predicted aligned error: 8.66 Å

Solvent-accessible surface area (backbone atoms only — not comparable to full-atom values): 12150 Å² total; per-residue (Å²): 135,86,89,78,73,67,68,62,54,54,54,49,52,57,52,65,39,43,53,70,41,65,43,83,34,65,46,78,40,40,71,54,32,31,35,80,89,80,27,50,80,87,40,29,44,93,89,36,59,31,46,61,44,97,86,13,35,33,27,45,76,44,95,60,45,48,24,35,42,62,43,71,39,76,94,72,37,31,32,33,33,22,51,64,49,34,57,47,99,85,50,88,69,49,62,64,61,76,70,51,68,64,64,76,57,93,74,44,56,41,85,40,84,62,66,39,42,36,33,45,30,30,74,52,63,94,81,63,63,78,85,53,59,85,37,54,40,72,38,38,92,83,82,53,91,81,47,54,33,37,60,40,44,73,85,43,84,60,42,66,59,49,64,74,55,26,78,37,79,26,57,45,75,26,58,50,84,56,104,84,67,87,66,54,72,40,56,50,37,56,66,14,38,42,32,31,54,58,78,82,80,71,74,78,77,79,123

InterPro domains:
  IPR025287 Wall-associated receptor kinase, galacturonan-binding domain [PF13947] (18-83)

Nearest PDB structures (foldseek):
  8q4f-assembly1_d  TM=1.149E-01  e=7.901E-01  Escherichia coli

pLDDT: mean 83.06, std 15.44, range [34.41, 97.31]

Foldseek 3Di:
DDPDDPVVVVLVVLVVLQPFDFLQDADTAFEQADEPPSHDPVRHFVQRYWYADPVRFTWRDFPFFIWTFRHADVVQQKTFTFTPLQDDPPDPPLADRPDAATDDDPAWKDFDAAKWWWKWFDQFDPDADPVQPVQKARSGDPDDPNRITGTDIPPDPCVVSRVVGGPDIHTAIFHDDDPPDDDHSSVGRVRGGMMGTDDPCPVVPSD